Protein AF-A0A927NCW8-F1 (afdb_monomer)

Sequence (207 aa):
MKEYLNCGVYEVDLKGTTDASFKGAHPSIIIRKLTEPTFYFIIPLTTYTKEKWEKLRKYGCCKIDSTGSIARIDKMQIRENVDIPKRYMQFGKYIVPTYDEMLKVLEKAKNCFSLSVDKASRAYQKFHSQYTMFDTEWKTFLATQSVDNTKFSIVTVEPLELAYPLKEVKNLTFEDITNILKNSIYFFKLAYNKDGEILQVKLSKKP

Foldseek 3Di:
DDPDDQQAWFWFQQCDPDPVGDHGTFTWGWHADPVDRQKTWTFGKDADDPVVCVVQVVQLWAAQPQQNIIGRLVSIDMDGCVRGDGADDDPNHGDDGDPVSSVSRVVSSVVSVVVVVVVVVVLVVLQVQLLVLLLVQLVVCQVVVDNPPHQWDFPDVVQTKIKHALVSNVSPDPVSNVVSCVPGQWDWDWDDDVVVNIIMIGTDGDD

Solvent-accessible surface area (backbone atoms only — not comparable to full-atom values): 11601 Å² total; per-residue (Å²): 135,77,94,70,61,74,72,35,37,22,32,29,64,59,75,32,91,46,92,95,35,58,63,48,73,35,48,20,35,33,38,66,36,87,95,44,79,58,32,24,41,34,30,37,46,43,78,61,43,75,71,56,46,70,60,39,50,79,55,57,31,37,77,34,76,87,70,49,27,28,39,32,49,76,61,50,44,80,44,48,56,88,55,49,82,44,73,30,65,56,95,92,36,73,62,73,71,52,70,70,51,50,51,52,45,51,52,42,45,52,50,56,53,50,55,50,50,55,50,50,52,56,50,48,54,52,25,52,53,30,51,52,51,52,48,48,40,51,51,47,27,71,74,68,76,43,50,79,99,40,75,49,41,82,75,40,78,85,67,35,24,35,35,32,56,32,84,62,44,69,66,55,53,72,65,54,54,50,57,61,53,63,81,48,85,46,41,75,48,80,48,76,41,77,93,74,45,27,36,36,42,38,42,43,79,59,132

Nearest PDB structures (foldseek):
  3me9-assembly1_B  TM=4.334E-01  e=2.145E+00  Homo sapiens
  5yy9-assembly1_A  TM=5.162E-01  e=6.120E+00  Homo sapiens
  6b9m-assembly1_C  TM=5.299E-01  e=5.774E+00  Danio rerio
  7fb7-assembly2_B  TM=4.907E-01  e=6.487E+00  Homo sapiens

Mean predicted aligned error: 7.11 Å

pLDDT: mean 88.96, std 9.99, range [47.28, 98.12]

Structure (mmCIF, N/CA/C/O backbone):
data_AF-A0A927NCW8-F1
#
_entry.id   AF-A0A927NCW8-F1
#
loop_
_atom_site.group_PDB
_atom_site.id
_atom_site.type_symbol
_atom_site.label_atom_id
_atom_site.label_alt_id
_atom_site.label_comp_id
_atom_site.label_asym_id
_atom_site.label_entity_id
_atom_site.label_seq_id
_atom_site.pdbx_PDB_ins_code
_atom_site.Cartn_x
_atom_site.Cartn_y
_atom_site.Cartn_z
_atom_site.occupancy
_atom_site.B_iso_or_equiv
_atom_site.auth_seq_id
_atom_site.auth_comp_id
_atom_site.auth_asym_id
_atom_site.auth_atom_id
_atom_site.pdbx_PDB_model_num
ATOM 1 N N . MET A 1 1 ? -33.388 -6.872 14.886 1.00 52.81 1 MET A N 1
ATOM 2 C CA . MET A 1 1 ? -32.259 -6.401 15.728 1.00 52.81 1 MET A CA 1
ATOM 3 C C . MET A 1 1 ? -30.967 -6.524 14.931 1.00 52.81 1 MET A C 1
ATOM 5 O O . MET A 1 1 ? -30.895 -7.413 14.094 1.00 52.81 1 MET A O 1
ATOM 9 N N . LYS A 1 2 ? -29.988 -5.626 15.114 1.00 62.22 2 LYS A N 1
ATOM 10 C CA . LYS A 1 2 ? -28.694 -5.719 14.410 1.00 62.22 2 LYS A CA 1
ATOM 11 C C . LYS A 1 2 ? -27.771 -6.676 15.165 1.00 62.22 2 LYS A C 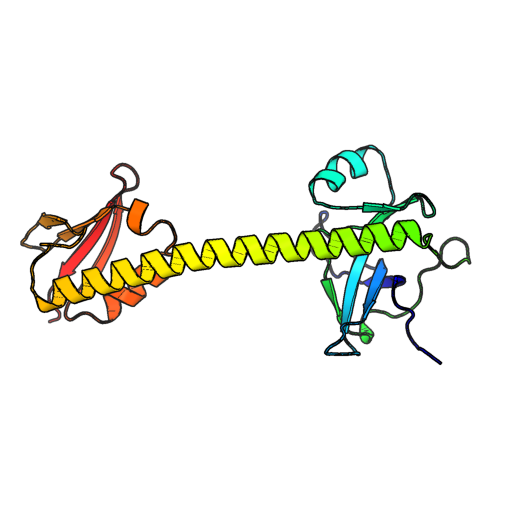1
ATOM 13 O O . LYS A 1 2 ? -27.586 -6.496 16.361 1.00 62.22 2 LYS A O 1
ATOM 18 N N . GLU A 1 3 ? -27.183 -7.634 14.459 1.00 75.62 3 GLU A N 1
ATOM 19 C CA . GLU A 1 3 ? -26.204 -8.588 15.007 1.00 75.62 3 GLU A CA 1
ATOM 20 C C . GLU A 1 3 ? -24.899 -7.889 15.431 1.00 75.62 3 GLU A C 1
ATOM 22 O O . GLU A 1 3 ? -24.347 -8.146 16.499 1.00 75.62 3 GLU A O 1
ATOM 27 N N . TYR A 1 4 ? -24.469 -6.901 14.640 1.00 85.88 4 TYR A N 1
ATOM 28 C CA . TYR A 1 4 ? -23.267 -6.111 14.887 1.00 85.88 4 TYR A CA 1
ATOM 29 C C . TYR A 1 4 ? -23.577 -4.614 14.946 1.00 85.88 4 TYR A C 1
ATOM 31 O O . TYR A 1 4 ? -24.334 -4.080 14.128 1.00 85.88 4 TYR A O 1
ATOM 39 N N . LEU A 1 5 ? -22.947 -3.915 15.892 1.00 90.19 5 LEU A N 1
ATOM 40 C CA . LEU A 1 5 ? -22.976 -2.457 15.972 1.00 90.19 5 LEU A CA 1
ATOM 41 C C . LEU A 1 5 ? -21.715 -1.892 15.314 1.00 90.19 5 LEU A C 1
ATOM 43 O O . LEU A 1 5 ? -20.602 -2.179 15.757 1.00 90.19 5 LEU A O 1
ATOM 47 N N . ASN A 1 6 ? -21.907 -1.049 14.300 1.00 92.00 6 ASN A N 1
ATOM 48 C CA . ASN A 1 6 ? -20.824 -0.283 13.688 1.00 92.00 6 ASN A CA 1
ATOM 49 C C . ASN A 1 6 ? -20.088 0.555 14.731 1.00 92.00 6 ASN A C 1
ATOM 51 O O . ASN A 1 6 ? -20.710 1.148 15.609 1.00 92.00 6 ASN A O 1
ATOM 55 N N . CYS A 1 7 ? -18.767 0.613 14.598 1.00 94.19 7 CYS A N 1
ATOM 56 C CA . CYS A 1 7 ? -17.853 1.234 15.551 1.00 94.19 7 CYS A CA 1
ATOM 57 C C . CYS A 1 7 ? -17.860 0.594 16.949 1.00 94.19 7 CYS A C 1
ATOM 59 O O . CYS A 1 7 ? -17.277 1.138 17.882 1.00 94.19 7 CYS A O 1
ATOM 61 N N . GLY A 1 8 ? -18.495 -0.569 17.111 1.00 94.44 8 GLY A N 1
ATOM 62 C CA . GLY A 1 8 ? -18.382 -1.355 18.328 1.00 94.44 8 GLY A CA 1
ATOM 63 C C . GLY A 1 8 ? -17.019 -2.022 18.460 1.00 94.44 8 GLY A C 1
ATOM 64 O O . GLY A 1 8 ? -16.365 -2.304 17.455 1.00 94.44 8 GLY A O 1
ATOM 65 N N . VAL A 1 9 ? -16.630 -2.316 19.702 1.00 95.69 9 VAL A N 1
ATOM 66 C CA . VAL A 1 9 ? -15.409 -3.068 20.003 1.00 95.69 9 VAL A CA 1
ATOM 67 C C . VAL A 1 9 ? -15.740 -4.553 20.150 1.00 95.69 9 VAL A C 1
ATOM 69 O O . VAL A 1 9 ? -16.578 -4.942 20.969 1.00 95.69 9 VAL A O 1
ATOM 72 N N . TYR A 1 10 ? -15.084 -5.381 19.347 1.00 95.12 10 TYR A N 1
ATOM 73 C CA . TYR A 1 10 ? -15.272 -6.827 19.283 1.00 95.12 10 TYR A CA 1
ATOM 74 C C . TYR A 1 10 ? -13.948 -7.550 19.484 1.00 95.12 10 TYR A C 1
ATOM 76 O O . TYR A 1 10 ? -12.877 -6.991 19.255 1.00 95.12 10 TYR A O 1
ATOM 84 N N . GLU A 1 11 ? -14.032 -8.786 19.954 1.00 92.31 11 GLU A N 1
ATOM 85 C CA . GLU A 1 11 ? -12.900 -9.699 19.959 1.00 92.31 11 GLU A CA 1
ATOM 86 C C . GLU A 1 11 ? -12.707 -10.216 18.532 1.00 92.31 11 GLU A C 1
ATOM 88 O O . GLU A 1 11 ? -13.659 -10.717 17.939 1.00 92.31 11 GLU A O 1
ATOM 93 N N . VAL A 1 12 ? -11.508 -10.051 17.974 1.00 90.81 12 VAL A N 1
ATOM 94 C CA . VAL A 1 12 ? -11.158 -10.540 16.632 1.00 90.81 12 VAL A CA 1
ATOM 95 C C . VAL A 1 12 ? -9.812 -11.244 16.714 1.00 90.81 12 VAL A C 1
ATOM 97 O O . VAL A 1 12 ? -8.858 -10.677 17.251 1.00 90.81 12 VAL A O 1
ATOM 100 N N . ASP A 1 13 ? -9.718 -12.465 16.187 1.00 84.81 13 ASP A N 1
ATOM 101 C CA . ASP A 1 13 ? -8.434 -13.156 16.052 1.00 84.81 13 ASP A CA 1
ATOM 102 C C . ASP A 1 13 ? -7.679 -12.624 14.831 1.00 84.81 13 ASP A C 1
ATOM 104 O O . ASP A 1 13 ? -8.045 -12.854 13.676 1.00 84.81 13 ASP A O 1
ATOM 108 N N . LEU A 1 14 ? -6.609 -11.876 15.090 1.00 77.62 14 LEU A N 1
ATOM 109 C CA . LEU A 1 14 ? -5.898 -11.139 14.051 1.00 77.62 14 LEU A CA 1
ATOM 110 C C . LEU A 1 14 ? -4.843 -11.976 13.311 1.00 77.62 14 LEU A C 1
ATOM 112 O O . LEU A 1 14 ? -4.208 -11.438 12.400 1.00 77.62 14 LEU A O 1
ATOM 116 N N . LYS A 1 15 ? -4.693 -13.276 13.633 1.00 72.56 15 LYS A N 1
ATOM 117 C CA . LYS A 1 15 ? -3.818 -14.273 12.962 1.00 72.56 15 LYS A CA 1
ATOM 118 C C . LYS A 1 15 ? -2.429 -13.742 12.549 1.00 72.56 15 LYS A C 1
ATOM 120 O O . LYS A 1 15 ? -1.873 -14.158 11.534 1.00 72.56 15 LYS A O 1
ATOM 125 N N . GLY A 1 16 ? -1.865 -12.798 13.304 1.00 63.81 16 GLY A N 1
ATOM 126 C CA . GLY A 1 16 ? -0.553 -12.225 13.021 1.00 63.81 16 GLY A CA 1
ATOM 127 C C . GLY A 1 16 ? 0.562 -13.244 13.250 1.00 63.81 16 GLY A C 1
ATOM 128 O O . GLY A 1 16 ? 0.550 -13.971 14.241 1.00 63.81 16 GLY A O 1
ATOM 129 N N . THR A 1 17 ? 1.540 -13.278 12.345 1.00 54.19 17 THR A N 1
ATOM 130 C CA . THR A 1 17 ? 2.650 -14.249 12.354 1.00 54.19 17 THR A CA 1
ATOM 131 C C . THR A 1 17 ? 3.945 -13.717 12.978 1.00 54.19 17 THR A C 1
ATOM 133 O O . THR A 1 17 ? 4.895 -14.476 13.134 1.00 54.19 17 THR A O 1
ATOM 136 N N . THR A 1 18 ? 4.007 -12.435 13.355 1.00 50.84 18 THR A N 1
ATOM 137 C CA . THR A 1 18 ? 5.206 -11.787 13.925 1.00 50.84 18 THR A CA 1
ATOM 138 C C . THR A 1 18 ? 4.876 -11.000 15.192 1.00 50.84 18 THR A C 1
ATOM 140 O O . THR A 1 18 ? 3.742 -10.561 15.347 1.00 50.84 18 THR A O 1
ATOM 143 N N . ASP A 1 19 ? 5.859 -10.746 16.065 1.00 47.28 19 ASP A N 1
ATOM 144 C CA . ASP A 1 19 ? 5.674 -9.966 17.310 1.00 47.28 19 ASP A CA 1
ATOM 145 C C . ASP A 1 19 ? 5.238 -8.507 17.061 1.00 47.28 19 ASP A C 1
ATOM 147 O O . ASP A 1 19 ? 4.609 -7.867 17.904 1.00 47.28 19 ASP A O 1
ATOM 151 N N . ALA A 1 20 ? 5.534 -7.972 15.870 1.00 47.97 20 ALA A N 1
ATOM 152 C CA . ALA A 1 20 ? 5.050 -6.669 15.400 1.00 47.97 20 ALA A CA 1
ATOM 153 C C . ALA A 1 20 ? 3.593 -6.705 14.883 1.00 47.97 20 ALA A C 1
ATOM 155 O O . ALA A 1 20 ? 3.024 -5.667 14.514 1.00 47.97 20 ALA A O 1
ATOM 156 N N . SER A 1 21 ? 3.005 -7.899 14.826 1.00 57.97 21 SER A N 1
ATOM 157 C CA . SER A 1 21 ? 1.642 -8.189 14.400 1.00 57.97 21 SER A CA 1
ATOM 158 C C . SER A 1 21 ? 0.824 -8.654 15.599 1.00 57.97 21 SER A C 1
ATOM 160 O O . SER A 1 21 ? 1.328 -9.245 16.547 1.00 57.97 21 SER A O 1
ATOM 162 N N . PHE A 1 22 ? -0.469 -8.366 15.578 1.00 63.25 22 PHE A N 1
ATOM 163 C CA . PHE A 1 22 ? -1.375 -8.827 16.619 1.00 63.25 22 PHE A CA 1
ATOM 164 C C . PHE A 1 22 ? -1.526 -10.353 16.556 1.00 63.25 22 PHE A C 1
ATOM 166 O O . PHE A 1 22 ? -2.080 -10.875 15.589 1.00 63.25 22 PHE A O 1
ATOM 173 N N . LYS A 1 23 ? -1.019 -11.069 17.566 1.00 65.81 23 LYS A N 1
ATOM 174 C CA . LYS A 1 23 ? -1.153 -12.528 17.683 1.00 65.81 23 LYS A CA 1
ATOM 175 C C . LYS A 1 23 ? -2.343 -12.883 18.574 1.00 65.81 23 LYS A C 1
ATOM 177 O O . LYS A 1 23 ? -2.379 -12.449 19.724 1.00 65.81 23 LYS A O 1
ATOM 182 N N . GLY A 1 24 ? -3.276 -13.681 18.060 1.00 72.06 24 GLY A N 1
ATOM 183 C CA . GLY A 1 24 ? -4.465 -14.137 18.783 1.00 72.06 24 GLY A CA 1
ATOM 184 C C . GLY A 1 24 ? -5.614 -13.126 18.795 1.00 72.06 24 GLY A C 1
ATOM 185 O O . GLY A 1 24 ? -5.686 -12.228 17.956 1.00 72.06 24 GLY A O 1
ATOM 186 N N . ALA A 1 25 ? -6.512 -13.291 19.766 1.00 83.56 25 ALA A N 1
ATOM 187 C CA . ALA A 1 25 ? -7.701 -12.469 19.950 1.00 83.56 25 ALA A CA 1
ATOM 188 C C . ALA A 1 25 ? -7.364 -11.086 20.530 1.00 83.56 25 ALA A C 1
ATOM 190 O O . ALA A 1 25 ? -6.768 -10.985 21.603 1.00 83.56 25 ALA A O 1
ATOM 191 N N . HIS A 1 26 ? -7.779 -10.018 19.844 1.00 88.94 26 HIS A N 1
ATOM 192 C CA . HIS A 1 26 ? -7.576 -8.635 20.288 1.00 88.94 26 HIS A CA 1
ATOM 193 C C . HIS A 1 26 ? -8.860 -7.809 20.207 1.00 88.94 26 HIS A C 1
ATOM 195 O O . HIS A 1 26 ? -9.665 -8.007 19.288 1.00 88.94 26 HIS A O 1
ATOM 201 N N . PRO A 1 27 ? -9.037 -6.834 21.119 1.00 93.56 27 PRO A N 1
ATOM 202 C CA . PRO A 1 27 ? -10.101 -5.849 20.998 1.00 93.56 27 PRO A CA 1
ATOM 203 C C . PRO A 1 27 ? -9.924 -5.061 19.704 1.00 93.56 27 PRO A C 1
ATOM 205 O O . PRO A 1 27 ? -8.846 -4.541 19.431 1.00 93.56 27 PRO A O 1
ATOM 208 N N . SER A 1 28 ? -10.982 -4.955 18.911 1.00 95.69 28 SER A N 1
ATOM 209 C CA . SER A 1 28 ? -10.937 -4.285 17.616 1.00 95.69 28 SER A CA 1
ATOM 210 C C . SER A 1 28 ? -12.221 -3.522 17.338 1.00 95.69 28 SER A C 1
ATOM 212 O O . SER A 1 28 ? -13.316 -4.005 17.615 1.00 95.69 28 SER A O 1
ATOM 214 N N . ILE A 1 29 ? -12.089 -2.332 16.761 1.00 96.94 29 ILE A N 1
ATOM 215 C CA . ILE A 1 29 ? -13.216 -1.565 16.232 1.00 96.94 29 ILE A CA 1
ATOM 216 C C . ILE A 1 29 ? -13.638 -2.193 14.907 1.00 96.94 29 ILE A C 1
ATOM 218 O O . ILE A 1 29 ? -12.788 -2.433 14.050 1.00 96.94 29 ILE A O 1
ATOM 222 N N . ILE A 1 30 ? -14.940 -2.405 14.719 1.00 95.81 30 ILE A N 1
ATOM 223 C CA . ILE A 1 30 ? -15.488 -2.933 13.463 1.00 95.81 30 ILE A CA 1
ATOM 224 C C . ILE A 1 30 ? -16.254 -1.856 12.691 1.00 95.81 30 ILE A C 1
ATOM 226 O O . ILE A 1 30 ? -17.021 -1.083 13.267 1.00 95.81 30 ILE A O 1
ATOM 230 N N . ILE A 1 31 ? -16.086 -1.817 11.374 1.00 95.38 31 ILE A N 1
ATOM 231 C CA . ILE A 1 31 ? -16.805 -0.914 10.470 1.00 95.38 31 ILE A CA 1
ATOM 232 C C . ILE A 1 31 ? -17.353 -1.759 9.329 1.00 95.38 31 ILE A C 1
ATOM 234 O O . ILE A 1 31 ? -16.590 -2.294 8.529 1.00 95.38 31 ILE A O 1
ATOM 238 N N . ARG A 1 32 ? -18.676 -1.902 9.246 1.00 93.56 32 ARG A N 1
ATOM 239 C CA . ARG A 1 32 ? -19.308 -2.702 8.195 1.00 93.56 32 ARG A CA 1
ATOM 240 C C . ARG A 1 32 ? -19.031 -2.109 6.817 1.00 93.56 32 ARG A C 1
ATOM 242 O O . ARG A 1 32 ? -19.230 -0.912 6.603 1.00 93.56 32 ARG A O 1
ATOM 249 N N . LYS A 1 33 ? -18.612 -2.954 5.877 1.00 92.69 33 LYS A N 1
ATOM 250 C CA . LYS A 1 33 ? -18.433 -2.578 4.474 1.00 92.69 33 LYS A CA 1
ATOM 251 C C . LYS A 1 33 ? -19.800 -2.299 3.844 1.00 92.69 33 LYS A C 1
ATOM 253 O O . LYS A 1 33 ? -20.761 -3.032 4.065 1.00 92.69 33 LYS A O 1
ATOM 258 N N . LEU A 1 34 ? -19.885 -1.226 3.059 1.00 89.50 34 LEU A N 1
ATOM 259 C CA . LEU A 1 34 ? -21.139 -0.816 2.421 1.00 89.50 34 LEU A CA 1
ATOM 260 C C . LEU A 1 34 ? -21.562 -1.786 1.309 1.00 89.50 34 LEU A C 1
ATOM 262 O O . LEU A 1 34 ? -22.734 -2.123 1.202 1.00 89.50 34 LEU A O 1
ATOM 266 N N . THR A 1 35 ? -20.606 -2.228 0.492 1.00 89.88 35 THR A N 1
ATOM 267 C CA . THR A 1 35 ? -20.864 -3.055 -0.696 1.00 89.88 35 THR A CA 1
ATOM 268 C C . THR A 1 35 ? -21.019 -4.541 -0.391 1.00 89.88 35 THR A C 1
ATOM 270 O O . THR A 1 35 ? -21.532 -5.272 -1.228 1.00 89.88 35 THR A O 1
ATOM 273 N N . GLU A 1 36 ? -20.594 -4.997 0.790 1.00 90.06 36 GLU A N 1
ATOM 274 C CA . GLU A 1 36 ? -20.621 -6.415 1.155 1.00 90.06 36 GLU A CA 1
ATOM 275 C C . GLU A 1 36 ? -20.855 -6.570 2.667 1.00 90.06 36 GLU A C 1
ATOM 277 O O . GLU A 1 36 ? -19.910 -6.497 3.455 1.00 90.06 36 GLU A O 1
ATOM 282 N N . PRO A 1 37 ? -22.118 -6.722 3.106 1.00 86.94 37 PRO A N 1
ATOM 283 C CA . PRO A 1 37 ? -22.489 -6.590 4.517 1.00 86.94 37 PRO A CA 1
ATOM 284 C C . PRO A 1 37 ? -21.946 -7.671 5.464 1.00 86.94 37 PRO A C 1
ATOM 286 O O . PRO A 1 37 ? -22.080 -7.507 6.681 1.00 86.94 37 PRO A O 1
ATOM 289 N N . THR A 1 38 ? -21.390 -8.766 4.944 1.00 90.50 38 THR A N 1
ATOM 290 C CA . THR A 1 38 ? -20.712 -9.818 5.722 1.00 90.50 38 THR A CA 1
ATOM 291 C C . THR A 1 38 ? -19.265 -9.456 6.046 1.00 90.50 38 THR A C 1
ATOM 293 O O . THR A 1 38 ? -18.693 -10.030 6.969 1.00 90.50 38 THR A O 1
ATOM 296 N N . PHE A 1 39 ? -18.693 -8.463 5.358 1.00 92.62 39 PHE A N 1
ATOM 297 C CA . PHE A 1 39 ? -17.327 -8.006 5.570 1.00 92.62 39 PHE A CA 1
ATOM 298 C C . PHE A 1 39 ? -17.262 -6.704 6.366 1.00 92.62 39 PHE A C 1
ATOM 300 O O . PHE A 1 39 ? -18.090 -5.794 6.250 1.00 92.62 39 PHE A O 1
ATOM 307 N N . TYR A 1 40 ? -16.206 -6.600 7.159 1.00 94.31 40 TYR A N 1
ATOM 308 C CA . TYR A 1 40 ? -15.953 -5.510 8.080 1.00 94.31 40 TYR A CA 1
ATOM 309 C C . TYR A 1 40 ? -14.503 -5.060 7.949 1.00 94.31 40 TYR A C 1
ATOM 311 O O . TYR A 1 40 ? -13.587 -5.880 7.881 1.00 94.31 40 TYR A O 1
ATOM 319 N N . PHE A 1 41 ? -14.283 -3.749 7.963 1.00 94.75 41 PHE A N 1
ATOM 320 C CA . PHE A 1 41 ? -12.975 -3.198 8.279 1.00 94.75 41 PHE A CA 1
ATOM 321 C C . PHE A 1 41 ? -12.758 -3.306 9.784 1.00 94.75 41 PHE A C 1
ATOM 323 O O . PHE A 1 41 ? -13.596 -2.874 10.578 1.00 94.75 41 PHE A O 1
ATOM 330 N N . ILE A 1 42 ? -11.629 -3.882 10.163 1.00 94.94 42 ILE A N 1
ATOM 331 C CA . ILE A 1 42 ? -11.225 -4.125 11.537 1.00 94.94 42 ILE A CA 1
ATOM 332 C C . ILE A 1 42 ? -10.052 -3.212 11.840 1.00 94.94 42 ILE A C 1
ATOM 334 O O . ILE A 1 42 ? -9.023 -3.297 11.172 1.00 94.94 42 ILE A O 1
ATOM 338 N N . ILE A 1 43 ? -10.195 -2.356 12.849 1.00 95.75 43 ILE A N 1
ATOM 339 C CA . ILE A 1 43 ? -9.106 -1.533 13.379 1.00 95.75 43 ILE A CA 1
ATOM 340 C C . ILE A 1 43 ? -8.733 -2.095 14.753 1.00 95.75 43 ILE A C 1
ATOM 342 O O . ILE A 1 43 ? -9.470 -1.879 15.721 1.00 95.75 43 ILE A O 1
ATOM 346 N N . PRO A 1 44 ? -7.604 -2.811 14.863 1.00 94.94 44 PRO A N 1
ATOM 347 C CA . PRO A 1 44 ? -7.161 -3.373 16.128 1.00 94.94 44 PRO A CA 1
ATOM 348 C C . PRO A 1 44 ? -6.871 -2.299 17.175 1.00 94.94 44 PRO A C 1
ATOM 350 O O . PRO A 1 44 ? -6.355 -1.223 16.857 1.00 94.94 44 PRO A O 1
ATOM 353 N N . LEU A 1 45 ? -7.125 -2.615 18.438 1.00 94.50 45 LEU A N 1
ATOM 354 C CA . LEU A 1 45 ? -6.748 -1.794 19.579 1.00 94.50 45 LEU A CA 1
ATOM 355 C C . LEU A 1 45 ? -5.562 -2.430 20.304 1.00 94.50 45 LEU A C 1
ATOM 357 O O . LEU A 1 45 ? -5.485 -3.641 20.485 1.00 94.50 45 LEU A O 1
ATOM 361 N N . THR A 1 46 ? -4.630 -1.600 20.760 1.00 92.38 46 THR A N 1
ATOM 362 C CA . THR A 1 46 ? -3.590 -2.010 21.712 1.00 92.38 46 THR A CA 1
ATOM 363 C C . THR A 1 46 ? -3.637 -1.124 22.945 1.00 92.38 46 THR A C 1
ATOM 365 O O . THR A 1 46 ? -4.069 0.024 22.871 1.00 92.38 46 THR A O 1
ATOM 368 N N . THR A 1 47 ? -3.179 -1.632 24.084 1.00 92.12 47 THR A N 1
ATOM 369 C CA . THR A 1 47 ? -3.102 -0.853 25.321 1.00 92.12 47 THR A CA 1
ATOM 370 C C . THR A 1 47 ? -2.192 0.357 25.150 1.00 92.12 47 THR A C 1
ATOM 372 O O . THR A 1 47 ? -1.099 0.258 24.578 1.00 92.12 47 THR A O 1
ATOM 375 N N . TYR A 1 48 ? -2.622 1.489 25.694 1.00 92.88 48 TYR A N 1
ATOM 376 C CA . TYR A 1 48 ? -1.811 2.689 25.753 1.00 92.88 48 TYR A CA 1
ATOM 377 C C . TYR A 1 48 ? -0.635 2.520 26.722 1.00 92.88 48 TYR A C 1
ATOM 379 O O . TYR A 1 48 ? -0.801 2.170 27.886 1.00 92.88 48 TYR A O 1
ATOM 387 N N . THR A 1 49 ? 0.558 2.859 26.240 1.00 93.75 49 THR A N 1
ATOM 388 C CA . THR A 1 49 ? 1.697 3.267 27.069 1.00 93.75 49 THR A CA 1
ATOM 389 C C . THR A 1 49 ? 2.336 4.486 26.411 1.00 93.75 49 THR A C 1
ATOM 391 O O . THR A 1 49 ? 2.221 4.662 25.192 1.00 93.75 49 THR A O 1
ATOM 394 N N . LYS A 1 50 ? 3.018 5.335 27.190 1.00 93.81 50 LYS A N 1
ATOM 395 C CA . LYS A 1 50 ? 3.692 6.529 26.651 1.00 93.81 50 LYS A CA 1
ATOM 396 C C . LYS A 1 50 ? 4.670 6.158 25.529 1.00 93.81 50 LYS A C 1
ATOM 398 O O . LYS A 1 50 ? 4.616 6.733 24.446 1.00 93.81 50 LYS A O 1
ATOM 403 N N . GLU A 1 51 ? 5.472 5.120 25.757 1.00 93.38 51 GLU A N 1
ATOM 404 C CA . GLU A 1 51 ? 6.438 4.604 24.786 1.00 93.38 51 GLU A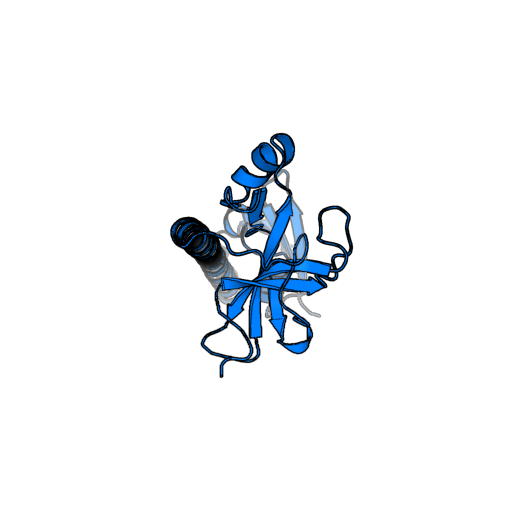 CA 1
ATOM 405 C C . GLU A 1 51 ? 5.767 4.103 23.494 1.00 93.38 51 GLU A C 1
ATOM 407 O O . GLU A 1 51 ? 6.189 4.450 22.388 1.00 93.38 51 GLU A O 1
ATOM 412 N N . LYS A 1 52 ? 4.682 3.319 23.606 1.00 92.06 52 LYS A N 1
ATOM 413 C CA . LYS A 1 52 ? 3.926 2.852 22.433 1.00 92.06 52 LYS A CA 1
ATOM 414 C C . LYS A 1 52 ? 3.345 4.027 21.659 1.00 92.06 52 LYS A C 1
ATOM 416 O O . LYS A 1 52 ? 3.419 4.041 20.434 1.00 92.06 52 LYS A O 1
ATOM 421 N N . TRP A 1 53 ? 2.785 5.020 22.344 1.00 94.31 53 TRP A N 1
ATOM 422 C CA . TRP A 1 53 ? 2.171 6.170 21.689 1.00 94.31 53 TRP A CA 1
ATOM 423 C C . TRP A 1 53 ? 3.177 7.006 20.894 1.00 94.31 53 TRP A C 1
ATOM 425 O O . TRP A 1 53 ? 2.897 7.379 19.753 1.00 94.31 53 TRP A O 1
ATOM 435 N N . GLU A 1 54 ? 4.367 7.247 21.444 1.00 93.56 54 GLU A N 1
ATOM 436 C CA . GLU A 1 54 ? 5.429 7.988 20.755 1.00 93.56 54 GLU A CA 1
ATOM 437 C C . GLU A 1 54 ? 5.857 7.327 19.439 1.00 93.56 54 GLU A C 1
ATOM 439 O O . GLU A 1 54 ? 6.102 8.030 18.450 1.00 93.56 54 GLU A O 1
ATOM 444 N N . LYS A 1 55 ? 5.883 5.987 19.408 1.00 92.00 55 LYS A N 1
ATOM 445 C CA . LYS A 1 55 ? 6.151 5.192 18.201 1.00 92.00 55 LYS A CA 1
ATOM 446 C C . LYS A 1 55 ? 4.955 5.215 17.243 1.00 92.00 55 LYS A C 1
ATOM 448 O O . LYS A 1 55 ? 5.103 5.538 16.067 1.00 92.00 55 LYS A O 1
ATOM 453 N N . LEU A 1 56 ? 3.756 4.919 17.743 1.00 92.44 56 LEU A N 1
ATOM 454 C CA . LEU A 1 56 ? 2.567 4.651 16.930 1.00 92.44 56 LEU A CA 1
ATOM 455 C C . LEU A 1 56 ? 1.920 5.896 16.319 1.00 92.44 56 LEU A C 1
ATOM 457 O O . LEU A 1 56 ? 1.370 5.822 15.219 1.00 92.44 56 LEU A O 1
ATOM 461 N N . ARG A 1 57 ? 2.023 7.063 16.966 1.00 91.81 57 ARG A N 1
ATOM 462 C CA . ARG A 1 57 ? 1.450 8.315 16.436 1.00 91.81 57 ARG A CA 1
ATOM 463 C C . ARG A 1 57 ? 1.994 8.684 15.051 1.00 91.81 57 ARG A C 1
ATOM 465 O O . ARG A 1 57 ? 1.268 9.276 14.255 1.00 91.81 57 ARG A O 1
ATOM 472 N N . LYS A 1 58 ? 3.245 8.300 14.760 1.00 90.38 58 LYS A N 1
ATOM 473 C CA . LYS A 1 58 ? 3.924 8.536 13.474 1.00 90.38 58 LYS A CA 1
ATOM 474 C C . LYS A 1 58 ? 3.334 7.699 12.334 1.00 90.38 58 LYS A C 1
ATOM 476 O O . LYS A 1 58 ? 3.414 8.108 11.185 1.00 90.38 58 LYS A O 1
ATOM 481 N N . TYR A 1 59 ? 2.697 6.573 12.655 1.00 88.50 59 TYR A N 1
ATOM 482 C CA . TYR A 1 59 ? 2.043 5.675 11.695 1.00 88.50 59 TYR A CA 1
ATOM 483 C C . TYR A 1 59 ? 0.547 5.969 11.533 1.00 88.50 59 TYR A C 1
ATOM 485 O O . TYR A 1 59 ? -0.228 5.103 11.144 1.00 88.50 59 TYR A O 1
ATOM 493 N N . GLY A 1 60 ? 0.103 7.175 11.895 1.00 88.38 60 GLY A N 1
ATOM 494 C CA . GLY A 1 60 ? -1.298 7.559 11.750 1.00 88.38 60 GLY A CA 1
ATOM 495 C C . GLY A 1 60 ? -2.244 6.918 12.771 1.00 88.38 60 GLY A C 1
ATOM 496 O O . GLY A 1 60 ? -3.448 7.098 12.644 1.00 88.38 60 GLY A O 1
ATOM 497 N N . CYS A 1 61 ? -1.745 6.244 13.812 1.00 94.00 61 CYS A N 1
ATOM 498 C CA . CYS A 1 61 ? -2.588 5.690 14.877 1.00 94.00 61 CYS A CA 1
ATOM 499 C C . CYS A 1 61 ? -3.310 6.788 15.676 1.00 94.00 61 CYS A C 1
ATOM 501 O O . CYS A 1 61 ? -2.889 7.955 15.698 1.00 94.00 61 CYS A O 1
ATOM 503 N N . CYS A 1 62 ? -4.388 6.413 16.364 1.00 95.75 62 CYS A N 1
ATOM 504 C CA . CYS A 1 62 ? -5.200 7.324 17.171 1.00 95.75 62 CYS A CA 1
ATOM 505 C C . CYS A 1 62 ? -5.286 6.837 18.621 1.00 95.75 62 CYS A C 1
ATOM 507 O O . CYS A 1 62 ? -5.455 5.645 18.858 1.00 95.75 62 CYS A O 1
ATOM 509 N N . LYS A 1 63 ? -5.143 7.745 19.586 1.00 95.25 63 LYS A N 1
ATOM 510 C CA . LYS A 1 63 ? -5.318 7.438 21.009 1.00 95.25 63 LYS A CA 1
ATOM 511 C C . LYS A 1 63 ? -6.808 7.517 21.360 1.00 95.25 63 LYS A C 1
ATOM 513 O O . LYS A 1 63 ? -7.484 8.426 20.889 1.00 95.25 63 LYS A O 1
ATOM 518 N N . ILE A 1 64 ? -7.282 6.584 22.180 1.00 96.12 64 ILE A N 1
ATOM 519 C CA . ILE A 1 64 ? -8.631 6.562 22.752 1.00 96.12 64 ILE A CA 1
ATOM 520 C C . ILE A 1 64 ? -8.465 6.609 24.273 1.00 96.12 64 ILE A C 1
ATOM 522 O O . ILE A 1 64 ? -8.113 5.610 24.905 1.00 96.12 64 ILE A O 1
ATOM 526 N N 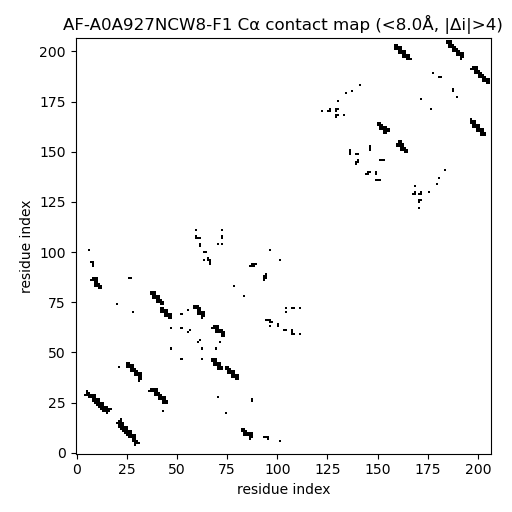. ASP A 1 65 ? -8.664 7.788 24.850 1.00 94.12 65 ASP A N 1
ATOM 527 C CA . ASP A 1 65 ? -8.414 8.079 26.259 1.00 94.12 65 ASP A CA 1
ATOM 528 C C . ASP A 1 65 ? -9.400 7.348 27.174 1.00 94.12 65 ASP A C 1
ATOM 530 O O . ASP A 1 65 ? -8.977 6.728 28.149 1.00 94.12 65 ASP A O 1
ATOM 534 N N . SER A 1 66 ? -10.688 7.328 26.815 1.00 92.75 66 SER A N 1
ATOM 535 C CA . SER A 1 66 ? -11.765 6.705 27.609 1.00 92.75 66 SER A CA 1
ATOM 536 C C . SER A 1 66 ? -11.562 5.213 27.885 1.00 92.75 66 SER A C 1
ATOM 538 O O . SER A 1 66 ? -12.101 4.675 28.849 1.00 92.75 66 SER A O 1
ATOM 540 N N . THR A 1 67 ? -10.773 4.539 27.049 1.00 91.62 67 THR A N 1
ATOM 541 C CA . THR A 1 67 ? -10.525 3.093 27.124 1.00 91.62 67 THR A CA 1
ATOM 542 C C . THR A 1 67 ? -9.053 2.765 27.364 1.00 91.62 67 THR A C 1
ATOM 544 O O . THR A 1 67 ? -8.675 1.595 27.372 1.00 91.62 67 THR A O 1
ATOM 547 N N . GLY A 1 68 ? -8.201 3.785 27.535 1.00 92.12 68 GLY A N 1
ATOM 548 C CA . GLY A 1 68 ? -6.759 3.608 27.702 1.00 92.12 68 GLY A CA 1
ATOM 549 C C . GLY A 1 68 ? -6.118 2.829 26.551 1.00 92.12 68 GLY A C 1
ATOM 550 O O . GLY A 1 68 ? -5.230 2.003 26.779 1.00 92.12 68 GLY A O 1
ATOM 551 N N . SER A 1 69 ? -6.579 3.046 25.316 1.00 94.44 69 SER A N 1
ATOM 552 C CA . SER A 1 69 ? -6.168 2.258 24.152 1.00 94.44 69 SER A CA 1
ATOM 553 C C . SER A 1 69 ? -5.657 3.119 22.994 1.00 94.44 69 SER A C 1
ATOM 555 O O . SER A 1 69 ? -5.737 4.349 22.992 1.00 94.44 69 SER A O 1
ATOM 557 N N . ILE A 1 70 ? -5.047 2.461 22.012 1.00 96.25 70 ILE A N 1
ATOM 558 C CA . ILE A 1 70 ? -4.553 3.050 20.771 1.00 96.25 70 ILE A CA 1
ATOM 559 C C . ILE A 1 70 ? -5.144 2.249 19.613 1.00 96.25 70 ILE A C 1
ATOM 561 O O . ILE A 1 70 ? -4.871 1.054 19.483 1.00 96.25 70 ILE A O 1
ATOM 565 N N . ALA A 1 71 ? -5.898 2.919 18.746 1.00 96.56 71 ALA A N 1
ATOM 566 C CA . ALA A 1 71 ? -6.386 2.377 17.489 1.00 96.56 71 ALA A CA 1
ATOM 567 C C . ALA A 1 71 ? -5.251 2.291 16.460 1.00 96.56 71 ALA A C 1
ATOM 569 O O . ALA A 1 71 ? -4.695 3.309 16.024 1.00 96.56 71 ALA A O 1
ATOM 570 N N . ARG A 1 72 ? -4.912 1.060 16.072 1.00 94.75 72 ARG A N 1
ATOM 571 C CA . ARG A 1 72 ? -3.846 0.701 15.130 1.00 94.75 72 ARG A CA 1
ATOM 572 C C . ARG A 1 72 ? -4.352 0.723 13.697 1.00 94.75 72 ARG A C 1
ATOM 574 O O . ARG A 1 72 ? -4.517 -0.309 13.054 1.00 94.75 72 ARG A O 1
ATOM 581 N N . ILE A 1 73 ? -4.604 1.931 13.205 1.00 95.00 73 ILE A N 1
ATOM 582 C CA . ILE A 1 73 ? -5.049 2.189 11.826 1.00 95.00 73 ILE A CA 1
ATOM 583 C C . ILE A 1 73 ? -4.037 1.630 10.808 1.00 95.00 73 ILE A C 1
ATOM 585 O O . ILE A 1 73 ? -4.428 1.114 9.767 1.00 95.00 73 ILE A O 1
ATOM 589 N N . ASP A 1 74 ? -2.746 1.630 11.155 1.00 91.81 74 ASP A N 1
ATOM 590 C CA . ASP A 1 74 ? -1.658 1.016 10.380 1.00 91.81 74 ASP A CA 1
ATOM 591 C C . ASP A 1 74 ? -1.781 -0.509 10.218 1.00 91.81 74 ASP A C 1
ATOM 593 O O . ASP A 1 74 ? -1.124 -1.099 9.362 1.00 91.81 74 ASP A O 1
ATOM 597 N N . LYS A 1 75 ? -2.593 -1.159 11.057 1.00 91.56 75 LYS A N 1
ATOM 598 C CA . LYS A 1 75 ? -2.856 -2.604 11.050 1.00 91.56 75 LYS A CA 1
ATOM 599 C C . LYS A 1 75 ? -4.313 -2.921 10.723 1.00 91.56 75 LYS A C 1
ATOM 601 O O . LYS A 1 75 ? -4.788 -3.992 11.093 1.00 91.56 75 LYS A O 1
ATOM 606 N N . MET A 1 76 ? -5.021 -2.007 10.061 1.00 92.44 76 MET A N 1
ATOM 607 C CA . MET A 1 76 ? -6.392 -2.251 9.628 1.00 92.44 76 MET A CA 1
ATOM 608 C C . MET A 1 76 ? -6.462 -3.463 8.686 1.00 92.44 76 MET A C 1
ATOM 610 O O . MET A 1 76 ? -5.591 -3.654 7.838 1.00 92.44 76 MET A O 1
ATOM 614 N N . GLN A 1 77 ? -7.501 -4.281 8.834 1.00 91.50 77 GLN A N 1
ATOM 615 C CA . GLN A 1 77 ? -7.737 -5.481 8.025 1.00 91.50 77 GLN A CA 1
ATOM 616 C C . GLN A 1 77 ? -9.186 -5.526 7.547 1.00 91.50 77 GLN A C 1
ATOM 618 O O . GLN A 1 77 ? -10.048 -4.867 8.121 1.00 91.50 77 GLN A O 1
ATOM 623 N N . ILE A 1 78 ? -9.462 -6.324 6.520 1.00 92.50 78 ILE A N 1
ATOM 624 C CA . ILE A 1 78 ? -10.826 -6.690 6.133 1.00 92.50 78 ILE A CA 1
ATOM 625 C C . ILE A 1 78 ? -11.063 -8.118 6.618 1.00 92.50 78 ILE A C 1
ATOM 627 O O . ILE A 1 78 ? -10.227 -8.988 6.374 1.00 92.50 78 ILE A O 1
ATOM 631 N N . ARG A 1 79 ? -12.169 -8.344 7.327 1.00 90.50 79 ARG A N 1
ATOM 632 C CA . ARG A 1 79 ? -12.559 -9.647 7.881 1.00 90.50 79 ARG A CA 1
ATOM 633 C C . ARG A 1 79 ? -14.027 -9.926 7.628 1.00 90.50 79 ARG A C 1
ATOM 635 O O . ARG A 1 79 ? -14.815 -8.993 7.489 1.00 90.50 79 ARG A O 1
ATOM 642 N N . GLU A 1 80 ? -14.374 -11.199 7.584 1.00 90.88 80 GLU A N 1
ATOM 643 C CA . GLU A 1 80 ? -15.759 -11.651 7.507 1.00 90.88 80 GLU A CA 1
A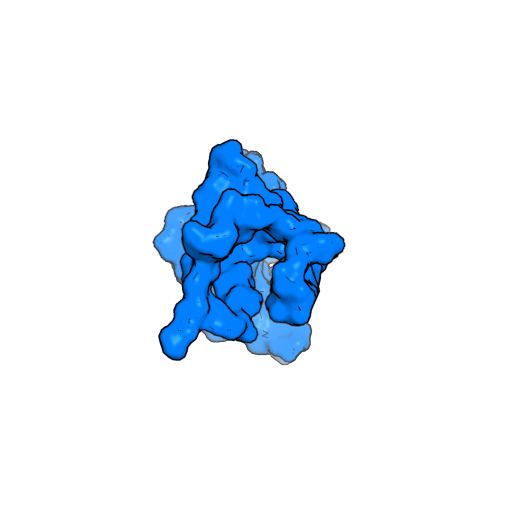TOM 644 C C . GLU A 1 80 ? -16.361 -11.779 8.918 1.00 90.88 80 GLU A C 1
ATOM 646 O O . GLU A 1 80 ? -15.632 -11.872 9.907 1.00 90.88 80 GLU A O 1
ATOM 651 N N . ASN A 1 81 ? -17.689 -11.762 9.039 1.00 88.25 81 ASN A N 1
ATOM 652 C CA . ASN A 1 81 ? -18.396 -11.880 10.319 1.00 88.25 81 ASN A CA 1
ATOM 653 C C . ASN A 1 81 ? -18.015 -13.136 11.124 1.00 88.25 81 ASN A C 1
ATOM 655 O O . ASN A 1 81 ? -17.977 -13.065 12.350 1.00 88.25 81 ASN A O 1
ATOM 659 N N . VAL A 1 82 ? -17.672 -14.247 10.462 1.00 87.69 82 VAL A N 1
ATOM 660 C CA . VAL A 1 82 ? -17.213 -15.486 11.121 1.00 87.69 82 VAL A CA 1
ATOM 661 C C . VAL A 1 82 ? -15.945 -15.294 11.964 1.00 87.69 82 VAL A C 1
ATOM 663 O O . VAL A 1 82 ? -15.748 -16.013 12.940 1.00 87.69 82 VAL A O 1
ATOM 666 N N . ASP A 1 83 ? -15.117 -14.295 11.641 1.00 85.88 83 ASP A N 1
ATOM 667 C CA . ASP A 1 83 ? -13.911 -13.942 12.403 1.00 85.88 83 ASP A CA 1
ATOM 668 C C . ASP A 1 83 ? -14.216 -13.001 13.596 1.00 85.88 83 ASP A C 1
ATOM 670 O O . ASP A 1 83 ? -13.303 -12.596 14.321 1.00 85.88 83 ASP A O 1
ATOM 674 N N . ILE A 1 84 ? -15.485 -12.625 13.807 1.00 88.88 84 ILE A N 1
ATOM 675 C CA . ILE A 1 84 ? -15.942 -11.660 14.821 1.00 88.88 84 ILE A CA 1
ATOM 676 C C . ILE A 1 84 ? -16.924 -12.357 15.784 1.00 88.88 84 ILE A C 1
ATOM 678 O O . ILE A 1 84 ? -18.137 -12.125 15.720 1.00 88.88 84 ILE A O 1
ATOM 682 N N . PRO A 1 85 ? -16.429 -13.216 16.695 1.00 86.44 85 PRO A N 1
ATOM 683 C CA . PRO A 1 85 ? -17.273 -14.094 17.504 1.00 86.44 85 PRO A CA 1
ATOM 684 C C . PRO A 1 85 ? -18.158 -13.358 18.513 1.00 86.44 85 PRO A C 1
ATOM 686 O O . PRO A 1 85 ? -19.282 -13.780 18.775 1.00 86.44 85 PRO A O 1
ATOM 689 N N . LYS A 1 86 ? -17.657 -12.286 19.142 1.00 90.81 86 LYS A N 1
ATOM 690 C CA . LYS A 1 86 ? -18.369 -11.609 20.239 1.00 90.81 86 LYS A CA 1
ATOM 691 C C . LYS A 1 86 ? -17.873 -10.191 20.489 1.00 90.81 86 LYS A C 1
ATOM 693 O O . LYS A 1 86 ? -16.760 -9.813 20.122 1.00 90.81 86 LYS A O 1
ATOM 698 N N . ARG A 1 87 ? -18.700 -9.403 21.180 1.00 92.88 87 ARG A N 1
ATOM 699 C CA . ARG A 1 87 ? -18.295 -8.095 21.703 1.00 92.88 87 ARG A CA 1
ATOM 700 C C . ARG A 1 87 ? -17.207 -8.237 22.754 1.00 92.88 87 ARG A C 1
ATOM 702 O O . ARG A 1 87 ? -17.266 -9.129 23.597 1.00 92.88 87 ARG A O 1
ATOM 709 N N . TYR A 1 88 ? -16.251 -7.317 22.723 1.00 92.06 88 TYR A N 1
ATOM 710 C CA . TYR A 1 88 ? -15.163 -7.312 23.684 1.00 92.06 88 TYR A CA 1
ATOM 711 C C . TYR A 1 88 ? -15.646 -6.767 25.029 1.00 92.06 88 TYR A C 1
ATOM 713 O O . TYR A 1 88 ? -16.324 -5.735 25.094 1.00 92.06 88 TYR A O 1
ATOM 721 N N . MET A 1 89 ? -15.273 -7.456 26.103 1.00 89.88 89 MET A N 1
ATOM 722 C CA . MET A 1 89 ? -15.580 -7.060 27.470 1.00 89.88 89 MET A CA 1
ATOM 723 C C . MET A 1 89 ? -14.299 -6.905 28.276 1.00 89.88 89 MET A C 1
ATOM 725 O O . MET A 1 89 ? -13.375 -7.706 28.165 1.00 89.88 89 MET A O 1
ATOM 729 N N . GLN A 1 90 ? -14.279 -5.900 29.142 1.00 85.56 90 GLN A N 1
ATOM 730 C CA . GLN A 1 90 ? -13.226 -5.684 30.118 1.00 85.56 90 GLN A CA 1
ATOM 731 C C . GLN A 1 90 ? -13.878 -5.509 31.488 1.00 85.56 90 GLN A C 1
ATOM 733 O O . GLN A 1 90 ? -14.781 -4.691 31.647 1.00 85.56 90 GLN A O 1
ATOM 738 N N . PHE A 1 91 ? -13.467 -6.324 32.463 1.00 86.94 91 PHE A N 1
ATOM 739 C CA . PHE A 1 91 ? -14.045 -6.334 33.816 1.00 86.94 91 PHE A CA 1
ATOM 740 C C . PHE A 1 91 ? -15.583 -6.464 33.827 1.00 86.94 91 PHE A C 1
ATOM 742 O O . PHE A 1 91 ? -16.278 -5.748 34.545 1.00 86.94 91 PHE A O 1
ATOM 749 N N . GLY A 1 92 ? -16.125 -7.346 32.978 1.00 87.88 92 GLY A N 1
ATOM 750 C CA . GLY A 1 92 ? -17.569 -7.597 32.876 1.00 87.88 92 GLY A CA 1
ATOM 751 C C . GLY A 1 92 ? -18.378 -6.479 32.209 1.00 87.88 92 GLY A C 1
ATOM 752 O O . GLY A 1 92 ? -19.604 -6.548 32.192 1.00 87.88 92 GLY A O 1
ATOM 753 N N . LYS A 1 93 ? -17.724 -5.453 31.650 1.00 90.81 93 LYS A N 1
ATOM 754 C CA . LYS A 1 93 ? -18.379 -4.335 30.960 1.00 90.81 93 LYS A CA 1
ATOM 755 C C . LYS A 1 93 ? -17.935 -4.254 29.509 1.00 90.81 93 LYS A C 1
ATOM 757 O O . LYS A 1 93 ? -16.784 -4.536 29.180 1.00 90.81 93 LYS A O 1
ATOM 762 N N . TYR A 1 94 ? -18.844 -3.836 28.634 1.00 91.50 94 TYR A N 1
ATOM 763 C CA . TYR A 1 94 ? -18.477 -3.511 27.261 1.00 91.50 94 TYR A CA 1
ATOM 764 C C . TYR A 1 94 ? -17.562 -2.293 27.231 1.00 91.50 94 TYR A C 1
ATOM 766 O O . TYR A 1 94 ? -17.821 -1.293 27.900 1.00 91.50 94 TYR A O 1
ATOM 774 N N . ILE A 1 95 ? -16.523 -2.368 26.404 1.00 90.88 95 ILE A N 1
ATOM 775 C CA . ILE A 1 95 ? -15.706 -1.201 26.089 1.00 90.88 95 ILE A CA 1
ATOM 776 C C . ILE A 1 95 ? -16.479 -0.332 25.096 1.00 90.88 95 ILE A C 1
ATOM 778 O O . ILE A 1 95 ? -16.839 -0.786 24.008 1.00 90.88 95 ILE A O 1
ATOM 782 N N . VAL A 1 96 ? -16.722 0.923 25.472 1.00 93.38 96 VAL A N 1
ATOM 783 C CA . VAL A 1 96 ? -17.441 1.897 24.647 1.00 93.38 96 VAL A CA 1
ATOM 784 C C . VAL A 1 96 ? -16.635 3.197 24.615 1.00 93.38 96 VAL A C 1
ATOM 786 O O . VAL A 1 96 ? -16.702 3.967 25.571 1.00 93.38 96 VAL A O 1
ATOM 789 N N . PRO A 1 97 ? -15.851 3.439 23.549 1.00 94.56 97 PRO A N 1
ATOM 790 C CA . PRO A 1 97 ? -15.230 4.738 23.324 1.00 94.56 97 PRO A CA 1
ATOM 791 C C . PRO A 1 97 ? -16.278 5.848 23.204 1.00 94.56 97 PRO A C 1
ATOM 793 O O . PRO A 1 97 ? -17.420 5.593 22.808 1.00 94.56 97 PRO A O 1
ATOM 796 N N . THR A 1 98 ? -15.892 7.088 23.495 1.00 96.69 98 THR A N 1
ATOM 797 C CA . THR A 1 98 ? -16.792 8.231 23.301 1.00 96.69 98 THR A CA 1
ATOM 798 C C . THR A 1 98 ? -17.043 8.491 21.815 1.00 96.69 98 THR A C 1
ATOM 800 O O . THR A 1 98 ? -16.267 8.088 20.943 1.00 96.69 98 THR A O 1
ATOM 803 N N . TYR A 1 99 ? -18.131 9.202 21.521 1.00 96.06 99 TYR A N 1
ATOM 804 C CA . TYR A 1 99 ? -18.490 9.573 20.154 1.00 96.06 99 TYR A CA 1
ATOM 805 C C . TYR A 1 99 ? -17.373 10.366 19.453 1.00 96.06 99 TYR A C 1
ATOM 807 O O . TYR A 1 99 ? -16.963 10.003 18.351 1.00 96.06 99 TYR A O 1
ATOM 815 N N . ASP A 1 100 ? -16.811 11.378 20.119 1.00 97.19 100 ASP A N 1
ATOM 816 C CA . ASP A 1 100 ? -15.764 12.231 19.543 1.00 97.19 100 ASP A CA 1
ATOM 817 C C . ASP A 1 100 ? -14.460 11.470 19.281 1.00 97.19 100 ASP A C 1
ATOM 819 O O . ASP A 1 100 ? -13.777 11.709 18.283 1.00 97.19 100 ASP A O 1
ATOM 823 N N . GLU A 1 101 ? -14.095 10.529 20.155 1.00 96.94 101 GLU A N 1
ATOM 824 C CA . GLU A 1 101 ? -12.940 9.654 19.928 1.00 96.94 101 GLU A CA 1
ATOM 825 C C . GLU A 1 101 ? -13.165 8.745 18.722 1.00 96.94 101 GLU A C 1
ATOM 827 O O . GLU A 1 101 ? -12.269 8.595 17.889 1.00 96.94 101 GLU A O 1
ATOM 832 N N . MET A 1 102 ? -14.368 8.183 18.585 1.00 97.38 102 MET A N 1
ATOM 833 C CA . MET A 1 102 ? -14.711 7.366 17.425 1.00 97.38 102 MET A CA 1
ATOM 834 C C . MET A 1 102 ? -14.671 8.162 16.126 1.00 97.38 102 MET A C 1
ATOM 836 O O . MET A 1 102 ? -14.102 7.678 15.147 1.00 97.38 102 MET A O 1
ATOM 840 N N . LEU A 1 103 ? -15.197 9.390 16.110 1.00 97.06 103 LEU A N 1
ATOM 841 C CA . LEU A 1 103 ? -15.096 10.265 14.942 1.00 97.06 103 LEU A CA 1
ATOM 842 C C . LEU A 1 103 ? -13.638 10.527 14.554 1.00 97.06 103 LEU A C 1
ATOM 844 O O . LEU A 1 103 ? -13.281 10.376 13.386 1.00 97.06 103 LEU A O 1
ATOM 848 N N . LYS A 1 104 ? -12.768 10.819 15.530 1.00 96.62 104 LYS A N 1
ATOM 849 C CA . LYS A 1 104 ? -11.328 11.009 15.289 1.00 96.62 104 LYS A CA 1
ATOM 850 C C . LYS A 1 104 ? -10.669 9.764 14.694 1.00 96.62 104 LYS A C 1
ATOM 852 O O . LYS A 1 104 ? -9.840 9.888 13.792 1.00 96.62 104 LYS A O 1
ATOM 857 N N . VAL A 1 105 ? -11.014 8.568 15.179 1.00 96.75 105 VAL A N 1
ATOM 858 C CA . VAL A 1 105 ? -10.501 7.302 14.624 1.00 96.75 105 VAL A CA 1
ATOM 859 C C . VAL A 1 105 ? -10.946 7.132 13.171 1.00 96.75 105 VAL A C 1
ATOM 861 O O . VAL A 1 105 ? -10.111 6.846 12.312 1.00 96.75 105 VAL A O 1
ATOM 864 N N . LEU A 1 106 ? -12.235 7.337 12.884 1.00 96.50 106 LEU A N 1
ATOM 865 C CA . LEU A 1 106 ? -12.806 7.188 11.543 1.00 96.50 106 LEU A CA 1
ATOM 866 C C . LEU A 1 106 ? -12.200 8.175 10.544 1.00 96.50 106 LEU A C 1
ATOM 868 O O . LEU A 1 106 ? -11.801 7.779 9.449 1.00 96.50 106 LEU A O 1
ATOM 872 N N . GLU A 1 107 ? -12.088 9.445 10.922 1.00 96.25 107 GLU A N 1
ATOM 873 C CA . GLU A 1 107 ? -11.504 10.475 10.068 1.00 96.25 107 GLU A CA 1
ATOM 874 C C . GLU A 1 107 ? -10.035 10.178 9.768 1.00 96.25 107 GLU A C 1
ATOM 876 O O . GLU A 1 107 ? -9.589 10.253 8.621 1.00 96.25 107 GLU A O 1
ATOM 881 N N . LYS A 1 108 ? -9.282 9.732 10.776 1.00 95.25 108 LYS A N 1
ATOM 882 C CA . LYS A 1 108 ? -7.879 9.371 10.588 1.00 95.25 108 LYS A CA 1
ATOM 883 C C . LYS A 1 108 ? -7.706 8.122 9.720 1.00 95.25 108 LYS A C 1
ATOM 885 O O . LYS A 1 108 ? -6.787 8.086 8.901 1.00 95.25 108 LYS A O 1
ATOM 890 N N . ALA A 1 109 ? -8.603 7.141 9.836 1.00 95.12 109 ALA A N 1
ATOM 891 C CA . ALA A 1 109 ? -8.618 5.957 8.978 1.00 95.12 109 ALA A CA 1
ATOM 892 C C . ALA A 1 109 ? -8.924 6.324 7.519 1.00 95.12 109 ALA A C 1
ATOM 894 O O . ALA A 1 109 ? -8.185 5.926 6.616 1.00 95.12 109 ALA A O 1
ATOM 895 N N . LYS A 1 110 ? -9.943 7.164 7.296 1.00 95.06 110 LYS A N 1
ATOM 896 C CA . LYS A 1 110 ? -10.285 7.707 5.974 1.00 95.06 110 LYS A CA 1
ATOM 897 C C . LYS A 1 110 ? -9.098 8.443 5.348 1.00 95.06 110 LYS A C 1
ATOM 899 O O . LYS A 1 110 ? -8.743 8.165 4.204 1.00 95.06 110 LYS A O 1
ATOM 904 N N . ASN A 1 111 ? -8.455 9.333 6.101 1.00 94.56 111 ASN A N 1
ATOM 905 C CA . ASN A 1 111 ? -7.317 10.115 5.615 1.00 94.56 111 ASN A CA 1
ATOM 906 C C . ASN A 1 111 ? -6.117 9.223 5.268 1.00 94.56 111 ASN A C 1
ATOM 908 O O . ASN A 1 111 ? -5.490 9.413 4.229 1.00 94.56 111 ASN A O 1
ATOM 912 N N . CYS A 1 112 ? -5.815 8.217 6.095 1.00 92.38 112 CYS A N 1
ATOM 913 C CA . CYS A 1 112 ? -4.730 7.272 5.828 1.00 92.38 112 CYS A CA 1
ATOM 914 C C . CYS A 1 112 ? -4.952 6.489 4.522 1.00 92.38 112 CYS A C 1
ATOM 916 O O . CYS A 1 112 ? -4.033 6.364 3.704 1.00 92.38 112 CYS A O 1
ATOM 918 N N . PHE A 1 113 ? -6.181 6.018 4.293 1.00 91.94 113 PHE A N 1
ATOM 919 C CA . PHE A 1 113 ? -6.537 5.333 3.054 1.00 91.94 113 PHE A CA 1
ATOM 920 C C . PHE A 1 113 ? -6.449 6.268 1.840 1.00 91.94 113 PHE A C 1
ATOM 922 O O . PHE A 1 113 ? -5.792 5.923 0.861 1.00 91.94 113 PHE A O 1
ATOM 929 N N . SER A 1 114 ? -7.013 7.479 1.932 1.00 95.12 114 SER A N 1
ATOM 930 C CA . SER A 1 114 ? -6.961 8.481 0.856 1.00 95.12 114 SER A CA 1
ATOM 931 C C . SER A 1 114 ? -5.525 8.793 0.433 1.00 95.12 114 SER A C 1
ATOM 933 O O . SER A 1 114 ? -5.190 8.692 -0.742 1.00 95.12 114 SER A O 1
ATOM 935 N N . LEU A 1 115 ? -4.636 9.065 1.395 1.00 94.19 115 LEU A N 1
ATOM 936 C CA . LEU A 1 115 ? -3.225 9.353 1.114 1.00 94.19 115 LEU A CA 1
ATOM 937 C C . LEU A 1 115 ? -2.507 8.183 0.425 1.00 94.19 115 LEU A C 1
ATOM 939 O O . LEU A 1 115 ? -1.616 8.395 -0.402 1.00 94.19 115 LEU A O 1
ATOM 943 N N . SER A 1 116 ? -2.883 6.947 0.764 1.00 93.62 116 SER A N 1
ATOM 944 C CA . SER A 1 116 ? -2.336 5.740 0.136 1.00 93.62 116 SER A CA 1
ATOM 945 C C . SER A 1 116 ? -2.797 5.610 -1.318 1.00 93.62 116 SER A C 1
ATOM 947 O O . SER A 1 116 ? -1.973 5.335 -2.191 1.00 93.62 116 SER A O 1
ATOM 949 N N . VAL A 1 117 ? -4.077 5.883 -1.590 1.00 97.06 117 VAL A N 1
ATOM 950 C CA . VAL A 1 117 ? -4.645 5.922 -2.948 1.00 97.06 117 VAL A CA 1
ATOM 951 C C . VAL A 1 117 ? -3.981 7.019 -3.785 1.00 97.06 117 VAL A C 1
ATOM 953 O O . VAL A 1 117 ? -3.526 6.748 -4.895 1.00 97.06 117 VAL A O 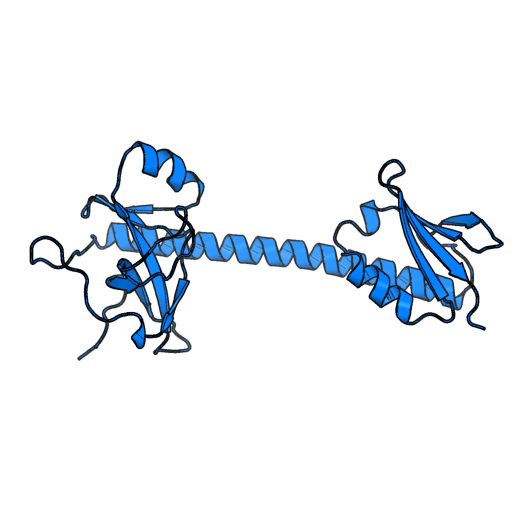1
ATOM 956 N N . ASP A 1 118 ? -3.809 8.223 -3.239 1.00 97.25 118 ASP A N 1
ATOM 957 C CA . ASP A 1 118 ? -3.152 9.338 -3.935 1.00 97.25 118 ASP A CA 1
ATOM 958 C C . ASP A 1 118 ? -1.681 9.043 -4.249 1.00 97.25 118 ASP A C 1
ATOM 960 O O . ASP A 1 118 ? -1.134 9.461 -5.276 1.00 97.25 118 ASP A O 1
ATOM 964 N N . LYS A 1 119 ? -0.991 8.333 -3.349 1.00 96.56 119 LYS A N 1
ATOM 965 C CA . LYS A 1 119 ? 0.379 7.868 -3.584 1.00 96.56 119 LYS A CA 1
ATOM 966 C C . LYS A 1 119 ? 0.416 6.828 -4.704 1.00 96.56 119 LYS A C 1
ATOM 968 O O . LYS A 1 119 ? 1.268 6.944 -5.584 1.00 96.56 119 LYS A O 1
ATOM 973 N N . ALA A 1 120 ? -0.488 5.849 -4.679 1.00 97.56 120 ALA A N 1
ATOM 974 C CA . ALA A 1 120 ? -0.577 4.805 -5.696 1.00 97.56 120 ALA A CA 1
ATOM 975 C C . ALA A 1 120 ? -0.882 5.395 -7.080 1.00 97.56 120 ALA A C 1
ATOM 977 O O . ALA A 1 120 ? -0.177 5.091 -8.037 1.00 97.56 120 ALA A O 1
ATOM 978 N N . SER A 1 121 ? -1.847 6.315 -7.164 1.00 97.94 121 SER A N 1
ATOM 979 C CA . SER A 1 121 ? -2.210 7.014 -8.401 1.00 97.94 121 SER A CA 1
ATOM 980 C C . SER A 1 121 ? -1.015 7.755 -9.014 1.00 97.94 121 SER A C 1
ATOM 982 O O . SER A 1 121 ? -0.654 7.526 -10.168 1.00 97.94 121 SER A O 1
ATOM 984 N N . ARG A 1 122 ? -0.301 8.562 -8.215 1.00 97.94 122 ARG A N 1
ATOM 985 C CA . ARG A 1 122 ? 0.901 9.280 -8.679 1.00 97.94 122 ARG A CA 1
ATOM 986 C C . ARG A 1 122 ? 2.036 8.345 -9.092 1.00 97.94 122 ARG A C 1
ATOM 988 O O . ARG A 1 122 ? 2.774 8.663 -10.022 1.00 97.94 122 ARG A O 1
ATOM 995 N N . ALA A 1 123 ? 2.218 7.226 -8.391 1.00 97.25 123 ALA A N 1
ATOM 996 C CA . ALA A 1 123 ? 3.215 6.226 -8.763 1.00 97.25 123 ALA A CA 1
ATOM 997 C C . ALA A 1 123 ? 2.860 5.569 -10.104 1.00 97.25 123 ALA A C 1
ATOM 999 O O . ALA A 1 123 ? 3.711 5.498 -10.989 1.00 97.25 123 ALA A O 1
ATOM 1000 N N . TYR A 1 124 ? 1.595 5.183 -10.286 1.00 97.94 124 TYR A N 1
ATOM 1001 C CA . TYR A 1 124 ? 1.114 4.571 -11.519 1.00 97.94 124 TYR A CA 1
ATOM 1002 C C . TYR A 1 124 ? 1.191 5.526 -12.714 1.00 97.94 124 TYR A C 1
ATOM 1004 O O . TYR A 1 124 ? 1.628 5.128 -13.786 1.00 97.94 124 TYR A O 1
ATOM 1012 N N . GLN A 1 125 ? 0.870 6.809 -12.528 1.00 98.12 125 GLN A N 1
ATOM 1013 C CA . GLN A 1 125 ? 1.023 7.821 -13.577 1.00 98.12 125 GLN A CA 1
ATOM 1014 C C . GLN A 1 125 ? 2.477 7.928 -14.068 1.00 98.12 125 GLN A C 1
ATOM 1016 O O . GLN A 1 125 ? 2.727 7.991 -15.273 1.00 98.12 125 GLN A O 1
ATOM 1021 N N . LYS A 1 126 ? 3.448 7.930 -13.143 1.00 97.69 126 LYS A N 1
ATOM 1022 C CA . LYS A 1 126 ? 4.881 7.959 -13.482 1.00 97.69 126 LYS A CA 1
ATOM 1023 C C . LYS A 1 126 ? 5.314 6.691 -14.212 1.00 97.69 126 LYS A C 1
ATOM 1025 O O . LYS A 1 126 ? 6.009 6.796 -15.218 1.00 97.69 126 LYS A O 1
ATOM 1030 N N . PHE A 1 127 ? 4.889 5.529 -13.715 1.00 98.06 127 PHE A N 1
ATOM 1031 C CA . PHE A 1 127 ? 5.096 4.238 -14.371 1.00 98.06 127 PHE A CA 1
ATOM 1032 C C . PHE A 1 127 ? 4.559 4.262 -15.808 1.00 98.06 127 PHE A C 1
ATOM 1034 O O . PHE A 1 127 ? 5.320 4.057 -16.746 1.00 98.06 127 PHE A O 1
ATOM 1041 N N . HIS A 1 128 ? 3.282 4.599 -15.993 1.00 97.81 128 HIS A N 1
ATOM 1042 C CA . HIS A 1 128 ? 2.606 4.546 -17.288 1.00 97.81 128 HIS A CA 1
ATOM 1043 C C . HIS A 1 128 ? 3.223 5.507 -18.313 1.00 97.81 128 HIS A C 1
ATOM 1045 O O . HIS A 1 128 ? 3.372 5.162 -19.485 1.00 97.81 128 HIS A O 1
ATOM 1051 N N . SER A 1 129 ? 3.613 6.708 -17.873 1.00 97.88 129 SER A N 1
ATOM 1052 C CA . SER A 1 129 ? 4.313 7.681 -18.718 1.00 97.88 129 SER A CA 1
ATOM 1053 C C . SER A 1 129 ? 5.643 7.124 -19.238 1.00 97.88 129 SER A C 1
ATOM 1055 O O . SER A 1 129 ? 5.882 7.124 -20.445 1.00 97.88 129 SER A O 1
ATOM 1057 N N . GLN A 1 130 ? 6.472 6.560 -18.352 1.00 97.38 130 GLN A N 1
ATOM 1058 C CA . GLN A 1 130 ? 7.752 5.963 -18.747 1.00 97.38 130 GLN A CA 1
ATOM 1059 C C . GLN A 1 130 ? 7.576 4.700 -19.594 1.00 97.38 130 GLN A C 1
ATOM 1061 O O . GLN A 1 130 ? 8.309 4.519 -20.562 1.00 97.38 130 GLN A O 1
ATOM 1066 N N . TYR A 1 131 ? 6.582 3.868 -19.276 1.00 97.19 131 TYR A N 1
ATOM 1067 C CA . TYR A 1 131 ? 6.250 2.666 -20.041 1.00 97.19 131 TYR A CA 1
ATOM 1068 C C . TYR A 1 131 ? 5.914 3.029 -21.490 1.00 97.19 131 TYR A C 1
ATOM 1070 O O . TYR A 1 131 ? 6.507 2.495 -22.422 1.00 97.19 131 TYR A O 1
ATOM 1078 N N . THR A 1 132 ? 4.997 3.986 -21.673 1.00 96.56 132 THR A N 1
ATOM 1079 C CA . THR A 1 132 ? 4.530 4.423 -22.998 1.00 96.56 132 THR A CA 1
ATOM 1080 C C . THR A 1 132 ? 5.667 5.031 -23.813 1.00 96.56 132 THR A C 1
ATOM 1082 O O . THR A 1 132 ? 5.806 4.736 -24.998 1.00 96.56 132 THR A O 1
ATOM 1085 N N . MET A 1 133 ? 6.496 5.863 -23.180 1.00 96.25 133 MET A N 1
ATOM 1086 C CA . MET A 1 133 ? 7.651 6.486 -23.822 1.00 96.25 133 MET A CA 1
ATOM 1087 C C . MET A 1 133 ? 8.668 5.440 -24.287 1.00 96.25 133 MET A C 1
ATOM 1089 O O . MET A 1 133 ? 9.042 5.443 -25.455 1.00 96.25 133 MET A O 1
ATOM 1093 N N . PHE A 1 134 ? 9.067 4.516 -23.408 1.00 95.81 134 PHE A N 1
ATOM 1094 C CA . PHE A 1 134 ? 10.034 3.472 -23.747 1.00 95.81 134 PHE A CA 1
ATOM 1095 C C . PHE A 1 134 ? 9.508 2.535 -24.844 1.00 95.81 134 PHE A C 1
ATOM 1097 O O . PHE A 1 134 ? 10.225 2.250 -25.797 1.00 95.81 134 PHE A O 1
ATOM 1104 N N . ASP A 1 135 ? 8.246 2.100 -24.755 1.00 95.06 135 ASP A N 1
ATOM 1105 C CA . ASP A 1 135 ? 7.595 1.271 -25.780 1.00 95.06 135 ASP A CA 1
ATOM 1106 C C . ASP A 1 135 ? 7.521 1.983 -27.139 1.00 95.06 135 ASP A C 1
ATOM 1108 O O . ASP A 1 135 ? 7.819 1.386 -28.174 1.00 95.06 135 ASP A O 1
ATOM 1112 N N . THR A 1 136 ? 7.189 3.275 -27.143 1.00 94.94 136 THR A N 1
ATOM 1113 C CA . THR A 1 136 ? 7.144 4.083 -28.370 1.00 94.94 136 THR A CA 1
ATOM 1114 C C . THR A 1 136 ? 8.530 4.224 -28.987 1.00 94.94 136 THR A C 1
ATOM 1116 O O . THR A 1 136 ? 8.698 3.964 -30.174 1.00 94.94 136 THR A O 1
ATOM 1119 N N . GLU A 1 137 ? 9.539 4.591 -28.196 1.00 95.19 137 GLU A N 1
ATOM 1120 C CA . GLU A 1 137 ? 10.915 4.741 -28.676 1.00 95.19 137 GLU A CA 1
ATOM 1121 C C . GLU A 1 137 ? 11.489 3.408 -29.175 1.00 95.19 137 GLU A C 1
ATOM 1123 O O . GLU A 1 137 ? 12.155 3.376 -30.209 1.00 95.19 137 GLU A O 1
ATOM 1128 N N . TRP A 1 138 ? 11.172 2.296 -28.505 1.00 93.00 138 TRP A N 1
ATOM 1129 C CA . TRP A 1 138 ? 11.568 0.960 -28.942 1.00 93.00 138 TRP A CA 1
ATOM 1130 C C . TRP A 1 138 ? 10.925 0.574 -30.277 1.00 93.00 138 TRP A C 1
ATOM 1132 O O . TRP A 1 138 ? 11.609 0.101 -31.183 1.00 93.00 138 TRP A O 1
ATOM 1142 N N . LYS A 1 139 ? 9.620 0.817 -30.441 1.00 91.38 139 LYS A N 1
ATOM 1143 C CA . LYS A 1 139 ? 8.911 0.583 -31.710 1.00 91.38 139 LYS A CA 1
ATOM 1144 C C . LYS A 1 139 ? 9.448 1.458 -32.837 1.00 91.38 139 LYS A C 1
ATOM 1146 O O . LYS A 1 139 ? 9.627 0.956 -33.944 1.00 91.38 139 LYS A O 1
ATOM 1151 N N . THR A 1 140 ? 9.737 2.729 -32.557 1.00 92.00 140 THR A N 1
ATOM 1152 C CA . THR A 1 140 ? 10.373 3.642 -33.514 1.00 92.00 140 THR A CA 1
ATOM 1153 C C . THR A 1 140 ? 11.715 3.084 -33.958 1.00 92.00 140 THR A C 1
ATOM 1155 O O . THR A 1 140 ? 11.919 2.922 -35.156 1.00 92.00 140 THR A O 1
ATOM 1158 N N . PHE A 1 141 ? 12.576 2.695 -33.014 1.00 91.31 141 PHE A N 1
ATOM 1159 C CA . PHE A 1 141 ? 13.863 2.080 -33.322 1.00 91.31 141 PHE A CA 1
ATOM 1160 C C . PHE A 1 141 ? 13.711 0.820 -34.191 1.00 91.31 141 PHE A C 1
ATOM 1162 O O . PHE A 1 141 ? 14.400 0.678 -35.196 1.00 91.31 141 PHE A O 1
ATOM 1169 N N . LEU A 1 142 ? 12.777 -0.080 -33.865 1.00 88.62 142 LEU A N 1
ATOM 1170 C CA . LEU A 1 142 ? 12.541 -1.283 -34.672 1.00 88.62 142 LEU A CA 1
ATOM 1171 C C . LEU A 1 142 ? 12.072 -0.964 -36.101 1.00 88.62 142 LEU A C 1
ATOM 1173 O O . LEU A 1 142 ? 12.453 -1.673 -37.033 1.00 88.62 142 LEU A O 1
ATOM 1177 N N . ALA A 1 143 ? 11.255 0.077 -36.274 1.00 88.88 143 ALA A N 1
ATOM 1178 C CA . ALA A 1 143 ? 10.703 0.470 -37.568 1.00 88.88 143 ALA A CA 1
ATOM 1179 C C . ALA A 1 143 ? 11.712 1.224 -38.446 1.00 88.88 143 ALA A C 1
ATOM 1181 O O . ALA A 1 143 ? 11.771 0.987 -39.651 1.00 88.88 143 ALA A O 1
ATOM 1182 N N . THR A 1 144 ? 12.494 2.133 -37.861 1.00 89.94 144 THR A N 1
ATOM 1183 C CA . THR A 1 144 ? 13.426 3.002 -38.598 1.00 89.94 144 THR A CA 1
ATOM 1184 C C . THR A 1 144 ? 14.843 2.449 -38.648 1.00 89.94 144 THR A C 1
ATOM 1186 O O . THR A 1 144 ? 15.635 2.906 -39.468 1.00 89.94 144 THR A O 1
ATOM 1189 N N . GLN A 1 145 ? 15.178 1.499 -37.766 1.00 86.50 145 GLN A N 1
ATOM 1190 C CA . GLN A 1 145 ? 16.547 1.036 -37.515 1.00 86.50 145 GLN A CA 1
ATOM 1191 C C . GLN A 1 145 ? 17.506 2.184 -37.147 1.00 86.50 145 GLN A C 1
ATOM 1193 O O . GLN A 1 145 ? 18.721 2.053 -37.278 1.00 86.50 145 GLN A O 1
ATOM 1198 N N . SER A 1 146 ? 16.962 3.310 -36.673 1.00 87.94 146 SER A N 1
ATOM 1199 C CA . SER A 1 146 ? 17.706 4.487 -36.238 1.00 87.94 146 SER A CA 1
ATOM 1200 C C . SER A 1 146 ? 17.354 4.827 -34.793 1.00 87.94 146 SER A C 1
ATOM 1202 O O . SER A 1 146 ? 16.222 4.642 -34.343 1.00 87.94 146 SER A O 1
ATOM 1204 N N . VAL A 1 147 ? 18.343 5.341 -34.066 1.00 91.12 147 VAL A N 1
ATOM 1205 C CA . VAL A 1 147 ? 18.160 5.900 -32.721 1.00 91.12 147 VAL A CA 1
ATOM 1206 C C . VAL A 1 147 ? 17.773 7.383 -32.752 1.00 91.12 147 VAL A C 1
ATOM 1208 O O . VAL A 1 147 ? 17.496 7.962 -31.700 1.00 91.12 147 VAL A O 1
ATOM 1211 N N . ASP A 1 148 ? 17.716 8.003 -33.934 1.00 89.81 148 ASP A N 1
ATOM 1212 C CA . ASP A 1 148 ? 17.325 9.403 -34.089 1.00 89.81 148 ASP A CA 1
ATOM 1213 C C . ASP A 1 148 ? 15.923 9.644 -33.517 1.00 89.81 148 ASP A C 1
ATOM 1215 O O . ASP A 1 148 ? 14.986 8.883 -33.762 1.00 89.81 148 ASP A O 1
ATOM 1219 N N . ASN A 1 149 ? 15.769 10.735 -32.760 1.00 86.06 149 ASN A N 1
ATOM 1220 C CA . ASN A 1 149 ? 14.541 11.089 -32.033 1.00 86.06 149 ASN A CA 1
ATOM 1221 C C . ASN A 1 149 ? 14.118 10.088 -30.940 1.00 86.06 149 ASN A C 1
ATOM 1223 O O . ASN A 1 149 ? 12.981 10.130 -30.472 1.00 86.06 149 ASN A O 1
ATOM 1227 N N . THR A 1 150 ? 15.026 9.218 -30.502 1.00 93.12 150 THR A N 1
ATOM 1228 C CA . THR A 1 150 ? 14.849 8.376 -29.315 1.00 93.12 150 THR A CA 1
ATOM 1229 C C . THR A 1 150 ? 15.874 8.752 -28.249 1.00 93.12 150 THR A C 1
ATOM 1231 O O . THR A 1 150 ? 16.818 9.500 -28.511 1.00 93.12 150 THR A O 1
ATOM 1234 N N . LYS A 1 151 ? 15.720 8.223 -27.034 1.00 94.44 151 LYS A N 1
ATOM 1235 C CA . LYS A 1 151 ? 16.755 8.326 -25.995 1.00 94.44 151 LYS A CA 1
ATOM 1236 C C . LYS A 1 151 ? 17.733 7.151 -26.020 1.00 94.44 151 LYS A C 1
ATOM 1238 O O . LYS A 1 151 ? 18.585 7.069 -25.135 1.00 94.44 151 LYS A O 1
ATOM 1243 N N . PHE A 1 152 ? 17.622 6.249 -26.998 1.00 94.06 152 PHE A N 1
ATOM 1244 C CA . PHE A 1 152 ? 18.627 5.219 -27.216 1.00 94.06 152 PHE A CA 1
ATOM 1245 C C . PHE A 1 152 ? 19.914 5.836 -27.765 1.00 94.06 152 PHE A C 1
ATOM 1247 O O . PHE A 1 152 ? 19.895 6.787 -28.542 1.00 94.06 152 PHE A O 1
ATOM 1254 N N . SER A 1 153 ? 21.046 5.251 -27.398 1.00 93.38 153 SER A N 1
ATOM 1255 C CA . SER A 1 153 ? 22.333 5.505 -28.035 1.00 93.38 153 SER A CA 1
ATOM 1256 C C . SER A 1 153 ? 22.990 4.188 -28.423 1.00 93.38 153 SER A C 1
ATOM 1258 O O . SER A 1 153 ? 22.855 3.184 -27.725 1.00 93.38 153 SER A O 1
ATOM 1260 N N . ILE A 1 154 ? 23.685 4.174 -29.558 1.00 92.19 154 ILE A N 1
ATOM 1261 C CA . ILE A 1 154 ? 24.424 2.993 -30.010 1.00 92.19 154 ILE A CA 1
ATOM 1262 C C . ILE A 1 154 ? 25.749 2.940 -29.248 1.00 92.19 154 ILE A C 1
ATOM 1264 O O . ILE A 1 154 ? 26.530 3.888 -29.287 1.00 92.19 154 ILE A O 1
ATOM 1268 N N . VAL A 1 155 ? 25.991 1.830 -28.553 1.00 90.44 155 VAL A N 1
ATOM 1269 C CA . VAL A 1 155 ? 27.247 1.545 -27.844 1.00 90.44 155 VAL A CA 1
ATOM 1270 C C . VAL A 1 155 ? 28.200 0.793 -28.767 1.00 90.44 155 VAL A C 1
ATOM 1272 O O . VAL A 1 155 ? 29.352 1.184 -28.926 1.00 90.44 155 VAL A O 1
ATOM 1275 N N . THR A 1 156 ? 27.711 -0.272 -29.402 1.00 88.19 156 THR A N 1
ATOM 1276 C CA . THR A 1 156 ? 28.439 -1.066 -30.401 1.00 88.19 156 THR A CA 1
ATOM 1277 C C . THR A 1 156 ? 27.484 -1.483 -31.520 1.00 88.19 156 THR A C 1
ATOM 1279 O O . THR A 1 156 ? 26.281 -1.608 -31.295 1.00 88.19 156 THR A O 1
ATOM 1282 N N . VAL A 1 157 ? 27.996 -1.631 -32.747 1.00 84.56 157 VAL A N 1
ATOM 1283 C CA . VAL A 1 157 ? 27.180 -1.969 -33.933 1.00 84.56 157 VAL A CA 1
ATOM 1284 C C . VAL A 1 157 ? 27.142 -3.482 -34.175 1.00 84.56 157 VAL A C 1
ATOM 1286 O O . VAL A 1 157 ? 26.096 -4.018 -34.531 1.00 84.56 157 VAL A O 1
ATOM 1289 N N . GLU A 1 158 ? 28.251 -4.187 -33.930 1.00 84.88 158 GLU A N 1
ATOM 1290 C CA . GLU A 1 158 ? 28.345 -5.646 -34.061 1.00 84.88 158 GLU A CA 1
ATOM 1291 C C . GLU A 1 158 ? 29.142 -6.250 -32.885 1.00 84.88 158 GLU A C 1
ATOM 1293 O O . GLU A 1 158 ? 30.366 -6.110 -32.843 1.00 84.88 158 GLU A O 1
ATOM 1298 N N . PRO A 1 159 ? 28.485 -6.926 -31.916 1.00 82.75 159 PRO A N 1
ATOM 1299 C CA . PRO A 1 159 ? 27.032 -7.076 -31.773 1.00 82.75 159 PRO A CA 1
ATOM 1300 C C . PRO A 1 159 ? 26.346 -5.727 -31.520 1.00 82.75 159 PRO A C 1
ATOM 1302 O O . PRO A 1 159 ? 26.961 -4.823 -30.970 1.00 82.75 159 PRO A O 1
ATOM 1305 N N . LEU A 1 160 ? 25.074 -5.599 -31.902 1.00 87.62 160 LEU A N 1
ATOM 1306 C CA . LEU A 1 160 ? 24.341 -4.356 -31.686 1.00 87.62 160 LEU A CA 1
ATOM 1307 C C . LEU A 1 160 ? 24.015 -4.198 -30.201 1.00 87.62 160 LEU A C 1
ATOM 1309 O O . LEU A 1 160 ? 23.253 -4.984 -29.636 1.00 87.62 160 LEU A O 1
ATOM 1313 N N . GLU A 1 161 ? 24.573 -3.175 -29.572 1.00 91.25 161 GLU A N 1
ATOM 1314 C CA . GLU A 1 161 ? 24.301 -2.829 -28.182 1.00 91.25 161 GLU A CA 1
ATOM 1315 C C . GLU A 1 161 ? 23.785 -1.401 -28.099 1.00 91.25 161 GLU A C 1
ATOM 1317 O O . GLU A 1 161 ? 24.401 -0.466 -28.610 1.00 91.25 161 GLU A O 1
ATOM 1322 N N . LEU A 1 162 ? 22.650 -1.242 -27.426 1.00 92.25 162 LEU A N 1
ATOM 1323 C CA . LEU A 1 162 ? 22.021 0.044 -27.179 1.00 92.25 162 LEU A CA 1
ATOM 1324 C C . LEU A 1 162 ? 22.130 0.403 -25.701 1.00 92.25 162 LEU A C 1
ATOM 1326 O O . LEU A 1 162 ? 21.999 -0.457 -24.827 1.00 92.25 162 LEU A O 1
ATOM 1330 N N . ALA A 1 163 ? 22.314 1.684 -25.424 1.00 93.38 163 ALA A N 1
ATOM 1331 C CA . ALA A 1 163 ? 22.228 2.274 -24.102 1.00 93.38 163 ALA A CA 1
ATOM 1332 C C . ALA A 1 163 ? 20.961 3.127 -23.992 1.00 93.38 163 ALA A C 1
ATOM 1334 O O . ALA A 1 163 ? 20.575 3.810 -24.936 1.00 93.38 163 ALA A O 1
ATOM 1335 N N . TYR A 1 164 ? 20.323 3.090 -22.825 1.00 94.62 164 TYR A N 1
ATOM 1336 C CA . TYR A 1 164 ? 19.164 3.909 -22.487 1.00 94.62 164 TYR A CA 1
ATOM 1337 C C . TYR A 1 164 ? 19.332 4.508 -21.083 1.00 94.62 164 TYR A C 1
ATOM 1339 O O . TYR A 1 164 ? 19.680 3.768 -20.158 1.00 94.62 164 TYR A O 1
ATOM 1347 N N . PRO A 1 165 ? 19.088 5.810 -20.860 1.00 94.50 165 PRO A N 1
ATOM 1348 C CA . PRO A 1 165 ? 19.284 6.409 -19.541 1.00 94.50 165 PRO A CA 1
ATOM 1349 C C . PRO A 1 165 ? 18.324 5.829 -18.486 1.00 94.50 165 PRO A C 1
ATOM 1351 O O . PRO A 1 165 ? 17.104 5.876 -18.648 1.00 94.50 165 PRO A O 1
ATOM 1354 N N . LEU A 1 166 ? 18.837 5.347 -17.347 1.00 92.12 166 LEU A N 1
ATOM 1355 C CA . LEU A 1 166 ? 18.003 4.717 -16.310 1.00 92.12 166 LEU A CA 1
ATOM 1356 C C . LEU A 1 166 ? 16.985 5.665 -15.689 1.00 92.12 166 LEU A C 1
ATOM 1358 O O . LEU A 1 166 ? 15.892 5.235 -15.327 1.00 92.12 166 LEU A O 1
ATOM 1362 N N . LYS A 1 167 ? 17.294 6.963 -15.606 1.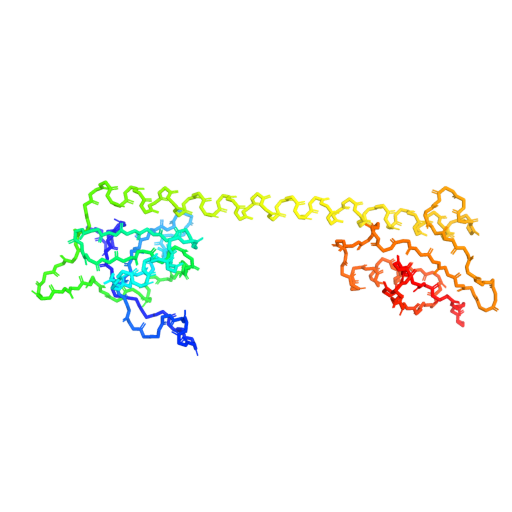00 92.94 167 LYS A N 1
ATOM 1363 C CA . LYS A 1 167 ? 16.360 7.981 -15.096 1.00 92.94 167 LYS A CA 1
ATOM 1364 C C . LYS A 1 167 ? 15.012 7.981 -15.835 1.00 92.94 167 LYS A C 1
ATOM 1366 O O . LYS A 1 167 ? 13.984 8.304 -15.233 1.00 92.94 167 LYS A O 1
ATOM 1371 N N . GLU A 1 168 ? 15.022 7.576 -17.102 1.00 94.50 168 GLU A N 1
ATOM 1372 C CA . GLU A 1 168 ? 13.876 7.560 -18.012 1.00 94.50 168 GLU A CA 1
ATOM 1373 C C . GLU A 1 168 ? 13.010 6.303 -17.854 1.00 94.50 168 GLU A C 1
ATOM 1375 O O . GLU A 1 168 ? 11.846 6.322 -18.237 1.00 94.50 168 GLU A O 1
ATOM 1380 N N . VAL A 1 169 ? 13.535 5.251 -17.216 1.00 93.94 169 VAL A N 1
ATOM 1381 C CA . VAL A 1 169 ? 12.829 3.984 -16.930 1.00 93.94 169 VAL A CA 1
ATOM 1382 C C . VAL A 1 169 ? 12.835 3.612 -15.445 1.00 93.94 169 VAL A C 1
ATOM 1384 O O . VAL A 1 169 ? 12.485 2.497 -15.079 1.00 93.94 169 VAL A O 1
ATOM 1387 N N . LYS A 1 170 ? 13.215 4.532 -14.553 1.00 94.00 170 LYS A N 1
ATOM 1388 C CA . LYS A 1 170 ? 13.377 4.26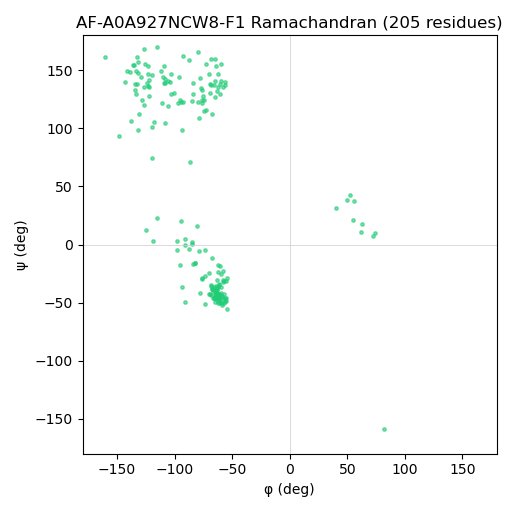5 -13.111 1.00 94.00 170 LYS A CA 1
ATOM 1389 C C . LYS A 1 170 ? 12.111 3.793 -12.387 1.00 94.00 170 LYS A C 1
ATOM 1391 O O . LYS A 1 170 ? 12.211 3.301 -11.268 1.00 94.00 170 LYS A O 1
ATOM 1396 N N . ASN A 1 171 ? 10.931 4.020 -12.967 1.00 95.81 171 ASN A N 1
ATOM 1397 C CA . ASN A 1 171 ? 9.655 3.549 -12.426 1.00 95.81 171 ASN A CA 1
ATOM 1398 C C . ASN A 1 171 ? 9.180 2.248 -13.090 1.00 95.81 171 ASN A C 1
ATOM 1400 O O . ASN A 1 171 ? 8.085 1.800 -12.770 1.00 95.81 171 ASN A O 1
ATOM 1404 N N . LEU A 1 172 ? 9.963 1.667 -14.003 1.00 94.69 172 LEU A N 1
ATOM 1405 C CA . LEU A 1 172 ? 9.700 0.369 -14.614 1.00 94.69 172 LEU A CA 1
ATOM 1406 C C . LEU A 1 172 ? 10.475 -0.718 -13.876 1.00 94.69 172 LEU A C 1
ATOM 1408 O O . LEU A 1 172 ? 11.613 -0.517 -13.445 1.00 94.69 172 LEU A O 1
ATOM 1412 N N . THR A 1 173 ? 9.869 -1.892 -13.754 1.00 92.88 173 THR A N 1
ATOM 1413 C CA . THR A 1 173 ? 10.585 -3.091 -13.329 1.00 92.88 173 THR A CA 1
ATOM 1414 C C . THR A 1 173 ? 11.373 -3.684 -14.499 1.00 92.88 173 THR A C 1
ATOM 1416 O O . THR A 1 173 ? 11.155 -3.365 -15.670 1.00 92.88 173 THR A O 1
ATOM 1419 N N . PHE A 1 174 ? 12.296 -4.595 -14.191 1.00 88.44 174 PHE A N 1
ATOM 1420 C CA . PHE A 1 174 ? 13.008 -5.353 -15.221 1.00 88.44 174 PHE A CA 1
ATOM 1421 C C . PHE A 1 174 ? 12.061 -6.208 -16.071 1.00 88.44 174 PHE A C 1
ATOM 1423 O O . PHE A 1 174 ? 12.279 -6.370 -17.272 1.00 88.44 174 PHE A O 1
ATOM 1430 N N . GLU A 1 175 ? 11.002 -6.739 -15.457 1.00 91.06 175 GLU A N 1
ATOM 1431 C CA . GLU A 1 175 ? 9.987 -7.533 -16.145 1.00 91.06 175 GLU A CA 1
ATOM 1432 C C . GLU A 1 175 ? 9.197 -6.684 -17.141 1.00 91.06 175 GLU A C 1
ATOM 1434 O O . GLU A 1 175 ? 8.987 -7.137 -18.264 1.00 91.06 175 GLU A O 1
ATOM 1439 N N . ASP A 1 176 ? 8.858 -5.440 -16.786 1.00 93.38 176 ASP A N 1
ATOM 1440 C CA . ASP A 1 176 ? 8.173 -4.504 -17.687 1.00 93.38 176 ASP A CA 1
ATOM 1441 C C . ASP A 1 176 ? 9.014 -4.222 -18.936 1.00 93.38 176 ASP A C 1
ATOM 1443 O O . ASP A 1 176 ? 8.543 -4.381 -20.062 1.00 93.38 176 ASP A O 1
ATOM 1447 N N . ILE A 1 177 ? 10.290 -3.867 -18.741 1.00 92.94 177 ILE A N 1
ATOM 1448 C CA . ILE A 1 177 ? 11.232 -3.603 -19.839 1.00 92.94 177 ILE A CA 1
ATOM 1449 C C . ILE A 1 177 ? 11.385 -4.860 -20.701 1.00 92.94 177 ILE A C 1
ATOM 1451 O O . ILE A 1 177 ? 11.272 -4.804 -21.923 1.00 92.94 177 ILE A O 1
ATOM 1455 N N . THR A 1 178 ? 11.589 -6.018 -20.071 1.00 90.38 178 THR A N 1
ATOM 1456 C CA . THR A 1 178 ? 11.694 -7.306 -20.767 1.00 90.38 178 THR A CA 1
ATOM 1457 C C . THR A 1 178 ? 10.442 -7.594 -21.597 1.00 90.38 178 THR A C 1
ATOM 1459 O O . THR A 1 178 ? 10.553 -8.067 -22.726 1.00 90.38 178 THR A O 1
ATOM 1462 N N . ASN A 1 179 ? 9.253 -7.322 -21.060 1.00 91.12 179 ASN A N 1
ATOM 1463 C CA . ASN A 1 179 ? 7.987 -7.540 -21.751 1.00 91.12 179 ASN A CA 1
ATOM 1464 C C . ASN A 1 179 ? 7.844 -6.648 -22.993 1.00 91.12 179 ASN A C 1
ATOM 1466 O O . ASN A 1 179 ? 7.442 -7.140 -24.045 1.00 91.12 179 ASN A O 1
ATOM 1470 N N . ILE A 1 180 ? 8.248 -5.376 -22.905 1.00 92.06 180 ILE A N 1
ATOM 1471 C CA . ILE A 1 180 ? 8.265 -4.453 -24.052 1.00 92.06 180 ILE A CA 1
ATOM 1472 C C . ILE A 1 180 ? 9.213 -4.969 -25.148 1.00 92.06 180 ILE A C 1
ATOM 1474 O O . ILE A 1 180 ? 8.852 -5.023 -26.325 1.00 92.06 180 ILE A O 1
ATOM 1478 N N . LEU A 1 181 ? 10.413 -5.418 -24.768 1.00 90.25 181 LEU A N 1
ATOM 1479 C CA . LEU A 1 181 ? 11.427 -5.878 -25.722 1.00 90.25 181 LEU A CA 1
ATOM 1480 C C . LEU A 1 181 ? 11.112 -7.249 -26.352 1.00 90.25 181 LEU A C 1
ATOM 1482 O O . LEU A 1 181 ? 11.533 -7.515 -27.482 1.00 90.25 181 LEU A O 1
ATOM 1486 N N . LYS A 1 182 ? 10.355 -8.117 -25.660 1.00 83.88 182 LYS A N 1
ATOM 1487 C CA . LYS A 1 182 ? 9.984 -9.479 -26.108 1.00 83.88 182 LYS A CA 1
ATOM 1488 C C . LYS A 1 182 ? 9.263 -9.530 -27.445 1.00 83.88 182 LYS A C 1
ATOM 1490 O O . LYS A 1 182 ? 9.470 -10.484 -28.193 1.00 83.88 182 LYS A O 1
ATOM 1495 N N . ASN A 1 183 ? 8.496 -8.501 -27.780 1.00 70.12 183 ASN A N 1
ATOM 1496 C CA . ASN A 1 183 ? 7.747 -8.443 -29.033 1.00 70.12 183 ASN A CA 1
ATOM 1497 C C . ASN A 1 183 ? 8.606 -8.012 -30.241 1.00 70.12 183 ASN A C 1
ATOM 1499 O O . ASN A 1 183 ? 8.065 -7.628 -31.274 1.00 70.12 183 ASN A O 1
ATOM 1503 N N . SER A 1 184 ? 9.939 -8.062 -30.131 1.00 70.88 184 SER A N 1
ATOM 1504 C CA . SER A 1 184 ? 10.864 -7.651 -31.191 1.00 70.88 184 SER A CA 1
ATOM 1505 C C . SER A 1 184 ? 11.315 -8.789 -32.118 1.00 70.88 184 SER A C 1
ATOM 1507 O O . SER A 1 184 ? 11.250 -9.985 -31.804 1.00 70.88 184 SER A O 1
ATOM 1509 N N . ILE A 1 185 ? 11.836 -8.395 -33.284 1.00 72.69 185 ILE A N 1
ATOM 1510 C CA . ILE A 1 185 ? 12.465 -9.282 -34.278 1.00 72.69 185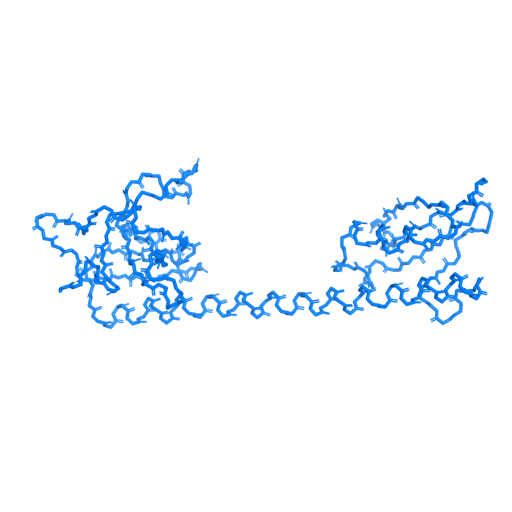 ILE A CA 1
ATOM 1511 C C . ILE A 1 185 ? 13.862 -9.783 -33.853 1.00 72.69 185 ILE A C 1
ATOM 1513 O O . ILE A 1 185 ? 14.446 -10.625 -34.530 1.00 72.69 185 ILE A O 1
ATOM 1517 N N . TYR A 1 186 ? 14.391 -9.311 -32.720 1.00 73.62 186 TYR A N 1
ATOM 1518 C CA . TYR A 1 186 ? 15.714 -9.666 -32.201 1.00 73.62 186 TYR A CA 1
ATOM 1519 C C . TYR A 1 186 ? 15.607 -10.547 -30.952 1.00 73.62 186 TYR A C 1
ATOM 1521 O O . TYR A 1 186 ? 14.634 -10.492 -30.200 1.00 73.62 186 TYR A O 1
ATOM 1529 N N . PHE A 1 187 ? 16.630 -11.364 -30.706 1.00 80.75 187 PHE A N 1
ATOM 1530 C CA . PHE A 1 187 ? 16.925 -11.825 -29.354 1.00 80.75 187 PHE A CA 1
ATOM 1531 C C . PHE A 1 187 ? 17.641 -10.711 -28.603 1.00 80.75 187 PHE A C 1
ATOM 1533 O O . PHE A 1 187 ? 18.454 -9.996 -29.185 1.00 80.75 187 PHE A O 1
ATOM 1540 N N . PHE A 1 188 ? 17.352 -10.571 -27.313 1.00 82.06 188 PHE A N 1
ATOM 1541 C CA . PHE A 1 188 ? 17.944 -9.520 -26.501 1.00 82.06 188 PHE A CA 1
ATOM 1542 C C . PHE A 1 188 ? 18.448 -10.053 -25.161 1.00 82.06 188 PHE A C 1
ATOM 1544 O O . PHE A 1 188 ? 17.900 -10.998 -24.592 1.00 82.06 188 PHE A O 1
ATOM 1551 N N . LYS A 1 189 ? 19.500 -9.416 -24.651 1.00 84.69 189 LYS A N 1
ATOM 1552 C CA . LYS A 1 189 ? 19.978 -9.535 -23.274 1.00 84.69 189 LYS A CA 1
ATOM 1553 C C . LYS A 1 189 ? 19.991 -8.147 -22.650 1.00 84.69 189 LYS A C 1
ATOM 1555 O O . LYS A 1 189 ? 20.447 -7.193 -23.273 1.00 84.69 189 LYS A O 1
ATOM 1560 N N . LEU A 1 190 ? 19.497 -8.054 -21.423 1.00 84.31 190 LEU A N 1
ATOM 1561 C CA . LEU A 1 190 ? 19.472 -6.816 -20.654 1.00 84.31 190 LEU A CA 1
ATOM 1562 C C . LEU A 1 190 ? 20.559 -6.833 -19.582 1.00 84.31 190 LEU A C 1
ATOM 1564 O O . LEU A 1 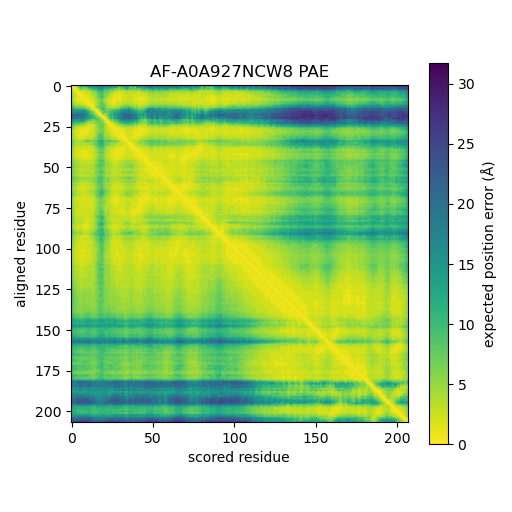190 ? 20.752 -7.850 -18.915 1.00 84.31 190 LEU A O 1
ATOM 1568 N N . ALA A 1 191 ? 21.212 -5.694 -19.378 1.00 82.75 191 ALA A N 1
ATOM 1569 C CA . ALA A 1 191 ? 22.100 -5.458 -18.248 1.00 82.75 191 ALA A CA 1
ATOM 1570 C C . ALA A 1 191 ? 21.895 -4.045 -17.689 1.00 82.75 191 ALA A C 1
ATOM 1572 O O . ALA A 1 191 ? 21.576 -3.110 -18.420 1.00 82.75 191 ALA A O 1
ATOM 1573 N N . TYR A 1 192 ? 22.085 -3.890 -16.380 1.00 76.69 192 TYR A N 1
ATOM 1574 C CA . TYR A 1 192 ? 22.077 -2.589 -15.719 1.00 76.69 192 TYR A CA 1
ATOM 1575 C C . TYR A 1 192 ? 23.501 -2.194 -15.358 1.00 76.69 192 TYR A C 1
ATOM 1577 O O . TYR A 1 192 ? 24.129 -2.862 -14.537 1.00 76.69 192 TYR A O 1
ATOM 1585 N N . ASN A 1 193 ? 23.980 -1.078 -15.901 1.00 76.25 193 ASN A N 1
ATOM 1586 C CA . ASN A 1 193 ? 25.153 -0.408 -15.365 1.00 76.25 193 ASN A CA 1
ATOM 1587 C C . ASN A 1 193 ? 24.678 0.670 -14.382 1.00 76.25 193 ASN A C 1
ATOM 1589 O O . ASN A 1 193 ? 24.254 1.752 -14.789 1.00 76.25 193 ASN A O 1
ATOM 1593 N N . LYS A 1 194 ? 24.702 0.343 -13.084 1.00 64.38 194 LYS A N 1
ATOM 1594 C CA . LYS A 1 194 ? 24.262 1.258 -12.020 1.00 64.38 194 LYS A CA 1
ATOM 1595 C C . LYS A 1 194 ? 25.196 2.458 -11.862 1.00 64.38 194 LYS A C 1
ATOM 1597 O O . LYS A 1 194 ? 24.699 3.546 -11.603 1.00 64.38 194 LYS A O 1
ATOM 1602 N N . ASP A 1 195 ? 26.496 2.272 -12.072 1.00 69.25 195 ASP A N 1
ATOM 1603 C CA . ASP A 1 195 ? 27.504 3.327 -11.911 1.00 69.25 195 ASP A CA 1
ATOM 1604 C C . ASP A 1 195 ? 27.492 4.316 -13.085 1.00 69.25 195 ASP A C 1
ATOM 1606 O O . ASP A 1 195 ? 27.782 5.496 -12.919 1.00 69.25 195 ASP A O 1
ATOM 1610 N N . GLY A 1 196 ? 27.097 3.845 -14.271 1.00 69.69 196 GLY A N 1
ATOM 1611 C CA . GLY A 1 196 ? 26.886 4.676 -15.457 1.00 69.69 196 GLY A CA 1
ATOM 1612 C C . GLY A 1 196 ? 25.460 5.208 -15.626 1.00 69.69 196 GLY A C 1
ATOM 1613 O O . GLY A 1 196 ? 25.201 5.878 -16.617 1.00 69.69 196 GLY A O 1
ATOM 1614 N N . GLU A 1 197 ? 24.529 4.883 -14.720 1.00 85.94 197 GLU A N 1
ATOM 1615 C CA . GLU A 1 197 ? 23.090 5.177 -14.831 1.00 85.94 197 GLU A CA 1
ATOM 1616 C C . GLU A 1 197 ? 22.450 4.760 -16.178 1.00 85.94 197 GLU A C 1
ATOM 1618 O O . GLU A 1 197 ? 21.579 5.452 -16.715 1.00 85.94 197 GLU A O 1
ATOM 1623 N N . ILE A 1 198 ? 22.853 3.610 -16.732 1.00 90.69 198 ILE A N 1
ATOM 1624 C CA . ILE A 1 198 ? 22.446 3.156 -18.074 1.00 90.69 198 ILE A CA 1
ATOM 1625 C C . ILE A 1 198 ? 21.844 1.742 -18.043 1.00 90.69 198 ILE A C 1
ATOM 1627 O O . ILE A 1 198 ? 22.373 0.816 -17.423 1.00 90.69 198 ILE A O 1
ATOM 1631 N N . LEU A 1 199 ? 20.732 1.571 -18.761 1.00 91.19 199 LEU A N 1
ATOM 1632 C CA . LEU A 1 199 ? 20.198 0.284 -19.200 1.00 91.19 199 LEU A CA 1
ATOM 1633 C C . LEU A 1 199 ? 20.888 -0.097 -20.510 1.00 91.19 199 LEU A C 1
ATOM 1635 O O . LEU A 1 199 ? 20.815 0.647 -21.484 1.00 91.19 199 LEU A O 1
ATOM 1639 N N . GLN A 1 200 ? 21.517 -1.264 -20.541 1.00 91.62 200 GLN A N 1
ATOM 1640 C CA . GLN A 1 200 ? 22.111 -1.829 -21.745 1.00 91.62 200 GLN A CA 1
ATOM 1641 C C . GLN A 1 200 ? 21.191 -2.897 -22.332 1.00 91.62 200 GLN A C 1
ATOM 1643 O O . GLN A 1 200 ? 20.753 -3.813 -21.630 1.00 91.62 200 GLN A O 1
ATOM 1648 N N . VAL A 1 201 ? 20.929 -2.788 -23.632 1.00 90.12 201 VAL A N 1
ATOM 1649 C CA . VAL A 1 201 ? 20.163 -3.748 -24.425 1.00 90.12 201 VAL A CA 1
ATOM 1650 C C . VAL A 1 201 ? 21.086 -4.306 -25.499 1.00 90.12 201 VAL A C 1
ATOM 1652 O O . VAL A 1 201 ? 21.396 -3.632 -26.477 1.00 90.12 201 VAL A O 1
ATOM 1655 N N . LYS A 1 202 ? 21.536 -5.545 -25.320 1.00 89.25 202 LYS A N 1
ATOM 1656 C CA . LYS A 1 202 ? 22.347 -6.259 -26.308 1.00 89.25 202 LYS A CA 1
ATOM 1657 C C . LYS A 1 202 ? 21.443 -7.078 -27.208 1.00 89.25 202 LYS A C 1
ATOM 1659 O O . LYS A 1 202 ? 20.716 -7.934 -26.710 1.00 89.25 202 LYS A O 1
ATOM 1664 N N . LEU A 1 203 ? 21.506 -6.837 -28.509 1.00 86.62 203 LEU A N 1
ATOM 1665 C CA . LEU A 1 203 ? 20.658 -7.451 -29.521 1.00 86.62 203 LEU A CA 1
ATOM 1666 C C . LEU A 1 203 ? 21.458 -8.435 -30.378 1.00 86.62 203 LEU A C 1
ATOM 1668 O O . LEU A 1 203 ? 22.588 -8.174 -30.787 1.00 86.62 203 LEU A O 1
ATOM 1672 N N . SER A 1 204 ? 20.843 -9.571 -30.685 1.00 83.50 204 SER A N 1
ATOM 1673 C CA . SER A 1 204 ? 21.336 -10.550 -31.653 1.00 83.50 204 SER A CA 1
ATOM 1674 C C . SER A 1 204 ? 20.192 -10.957 -32.574 1.00 83.50 204 SER A C 1
ATOM 1676 O O . SER A 1 204 ? 19.065 -11.148 -32.110 1.00 83.50 204 SER A O 1
ATOM 1678 N N . LYS A 1 205 ? 20.450 -11.090 -33.880 1.00 73.38 205 LYS A N 1
ATOM 1679 C CA . LYS A 1 205 ? 19.424 -11.557 -34.825 1.00 73.38 205 LYS A CA 1
ATOM 1680 C C . LYS A 1 205 ? 18.894 -12.922 -34.375 1.00 73.38 205 LYS A C 1
ATOM 1682 O O . LYS A 1 205 ? 19.670 -13.764 -33.919 1.00 73.38 205 LYS A O 1
ATOM 1687 N N . LYS A 1 206 ? 17.574 -13.111 -34.455 1.00 68.44 206 LYS A N 1
ATOM 1688 C CA . LYS A 1 206 ? 16.991 -14.448 -34.312 1.00 68.44 206 LYS A CA 1
ATOM 1689 C C . LYS A 1 206 ? 17.534 -15.322 -35.464 1.00 68.44 206 LYS A C 1
ATOM 1691 O O . LYS A 1 206 ? 17.662 -14.789 -36.568 1.00 68.44 206 LYS A O 1
ATOM 1696 N N . PRO A 1 207 ? 17.946 -16.570 -35.183 1.00 61.56 207 PRO A N 1
ATOM 1697 C CA . PRO A 1 207 ? 18.393 -17.520 -36.188 1.00 61.56 207 PRO A CA 1
ATOM 1698 C C . PRO A 1 207 ? 17.266 -17.848 -37.166 1.00 61.56 207 PRO A C 1
ATOM 1700 O O . PRO A 1 207 ? 16.082 -17.733 -36.767 1.00 61.56 207 PRO A O 1
#

Radius of gyration: 26.47 Å; Cα contacts (8 Å, |Δi|>4): 312; chains: 1; bounding box: 61×30×72 Å

Secondary structure (DSSP, 8-state):
--SS-TT-EEEEE----STTS--SEEEEEEEE-SS-TTEEEEEEEEE--HHHHHHHGGGT-EEEGGGTEEE-GGG-EEEEGGG--EE-EETTEE----HHHHHHHHHHHHHHHHHHHHHHHHHHHHHHHHHHHHHHHHHHHHHHS--TTSS-EEEETTTEEEEEEGGGTTTS-HHHHHHHHHTSSEEEEEEEETTTTEEEEEEEE--